Protein AF-0000000077139816 (afdb_homodimer)

Solvent-accessible surface area (backbone atoms only — not comparable to full-atom values): 16701 Å² total; per-residue (Å²): 133,76,73,71,68,66,82,35,65,64,53,58,53,51,52,44,50,49,53,50,49,51,52,44,40,49,49,27,58,75,66,58,33,84,56,53,41,75,55,50,63,68,44,44,63,39,75,74,36,74,50,40,28,67,66,56,48,17,62,74,66,71,45,55,65,69,60,44,51,53,51,50,53,51,34,38,73,74,45,28,33,44,79,38,77,37,87,87,39,85,84,43,45,16,32,39,68,31,74,62,22,45,54,39,52,56,53,41,48,63,56,51,52,54,46,46,50,43,47,40,64,73,49,52,75,65,52,50,52,49,48,53,52,51,50,48,38,30,46,52,36,47,53,60,49,45,68,71,68,57,79,130,135,75,72,74,64,66,85,36,64,64,53,60,53,50,53,42,51,50,53,50,49,51,52,45,40,50,50,26,58,76,65,60,32,83,54,54,42,76,55,51,63,68,45,45,61,39,74,76,35,75,51,41,28,67,68,55,48,19,62,74,65,72,45,54,67,68,59,45,49,53,53,51,51,52,34,38,74,72,46,28,33,45,78,39,77,36,88,86,40,84,84,42,45,16,31,39,69,32,74,62,22,44,55,40,52,56,53,41,48,60,57,50,54,53,46,45,50,44,46,40,64,72,49,50,74,65,52,52,52,50,49,53,51,51,50,48,37,30,47,52,35,47,54,61,50,45,67,71,67,57,80,129

Organism: Leptospira biflexa serovar Patoc (strain Patoc 1 / ATCC 23582 / Paris) (NCBI:txid456481)

Sequence (304 aa):
MMIETFSFLGIHLSDTLLQMRRYLSYEFELKKVGMKFEEWIQILPITKEEGLNQKQLSERLAKDKTTISRMVDGWVKKGWVKRIQTREDKRVFGLVLTGKGKLIWEKGLPVVRDADQIFKKNLSEENEKELYMILFKIQSSLQFSETKNVPYMMIETFSFLGIHLSDTLLQMRRYLSYEFELKKVGMKFEEWIQILPITKEEGLNQKQLSERLAKDKTTISRMVDGWVKKGWVKRIQTREDKRVFGLVLTGKGKLIWEKGLPVVRDADQIFKKNLSEENEKELYMILFKIQSSLQFSETKNVPY

Radius of gyration: 20.63 Å; Cα contacts (8 Å, |Δi|>4): 329; chains: 2; bounding box: 45×55×51 Å

pLDDT: mean 85.27, std 16.43, range [23.8, 98.12]

Structure (mmCIF, N/CA/C/O backbone):
data_AF-0000000077139816-model_v1
#
loop_
_entity.id
_entity.type
_entity.pdbx_description
1 polymer 'Putative transcriptional regulator, MarR family'
#
loop_
_atom_site.group_PDB
_atom_site.id
_atom_site.type_symbol
_atom_site.label_atom_id
_atom_site.label_alt_id
_atom_site.label_comp_id
_atom_site.label_asym_id
_atom_site.label_entity_id
_atom_site.label_seq_id
_atom_site.pdbx_PDB_ins_code
_atom_site.Cartn_x
_atom_site.Cartn_y
_atom_site.Cartn_z
_atom_site.occupancy
_atom_site.B_iso_or_equiv
_atom_site.auth_seq_id
_atom_site.auth_comp_id
_atom_site.auth_asym_id
_atom_site.auth_atom_id
_atom_site.pdbx_PDB_model_num
ATOM 1 N N . MET A 1 1 ? 5.457 27.016 -8.898 1 23.8 1 MET A N 1
ATOM 2 C CA . MET A 1 1 ? 5.719 26.75 -7.488 1 23.8 1 MET A CA 1
ATOM 3 C C . MET A 1 1 ? 5.793 25.25 -7.227 1 23.8 1 MET A C 1
ATOM 5 O O . MET A 1 1 ? 4.828 24.516 -7.457 1 23.8 1 MET A O 1
ATOM 9 N N . MET A 1 2 ? 6.84 24.625 -7.625 1 29.73 2 MET A N 1
ATOM 10 C CA . MET A 1 2 ? 7.469 23.312 -7.723 1 29.73 2 MET A CA 1
ATOM 11 C C . MET A 1 2 ? 7.078 22.422 -6.543 1 29.73 2 MET A C 1
ATOM 13 O O . MET A 1 2 ? 7.383 22.75 -5.395 1 29.73 2 MET A O 1
ATOM 17 N N . ILE A 1 3 ? 5.816 22.156 -6.348 1 35 3 ILE A N 1
ATOM 18 C CA . ILE A 1 3 ? 5.391 21.266 -5.27 1 35 3 ILE A CA 1
ATOM 19 C C . ILE A 1 3 ? 6.57 20.422 -4.793 1 35 3 ILE A C 1
ATOM 21 O O . ILE A 1 3 ? 7.25 19.781 -5.598 1 35 3 ILE A O 1
ATOM 25 N N . GLU A 1 4 ? 7.414 20.969 -3.844 1 38.5 4 GLU A N 1
ATOM 26 C CA . GLU A 1 4 ? 8.383 20.297 -2.982 1 38.5 4 GLU A CA 1
ATOM 27 C C . GLU A 1 4 ? 8.117 18.797 -2.9 1 38.5 4 GLU A C 1
ATOM 29 O O . GLU A 1 4 ? 7.176 18.375 -2.225 1 38.5 4 GLU A O 1
ATOM 34 N N . THR A 1 5 ? 7.809 18.141 -3.955 1 44.94 5 THR A N 1
ATOM 35 C CA . THR A 1 5 ? 7.816 16.688 -3.986 1 44.94 5 THR A CA 1
ATOM 36 C C . THR A 1 5 ? 8.414 16.125 -2.699 1 44.94 5 THR A C 1
ATOM 38 O O . THR A 1 5 ? 9.594 16.328 -2.414 1 44.94 5 THR A O 1
ATOM 41 N N . PHE A 1 6 ? 7.727 16.453 -1.658 1 47.78 6 PHE A N 1
ATOM 42 C CA . PHE A 1 6 ? 8.094 15.945 -0.34 1 47.78 6 PHE A CA 1
ATOM 43 C C . PHE A 1 6 ? 8.938 14.688 -0.457 1 47.78 6 PHE A C 1
ATOM 45 O O . PHE A 1 6 ? 8.633 13.797 -1.252 1 47.78 6 PHE A O 1
ATOM 52 N N . SER A 1 7 ? 10.266 14.93 -0.661 1 57.19 7 SER A N 1
ATOM 53 C CA . SER A 1 7 ? 11.398 14.062 -0.372 1 57.19 7 SER A CA 1
ATOM 54 C C . SER A 1 7 ? 11.031 12.984 0.639 1 57.19 7 SER A C 1
ATOM 56 O O . SER A 1 7 ? 11.898 12.445 1.324 1 57.19 7 SER A O 1
ATOM 58 N N . PHE A 1 8 ? 9.68 12.906 0.79 1 67.38 8 PHE A N 1
ATOM 59 C CA . PHE A 1 8 ? 9.344 11.906 1.792 1 67.38 8 PHE A CA 1
ATOM 60 C C . PHE A 1 8 ? 9.562 10.5 1.247 1 67.38 8 PHE A C 1
ATOM 62 O O . PHE A 1 8 ? 9.062 10.156 0.173 1 67.38 8 PHE A O 1
ATOM 69 N N . LEU A 1 9 ? 10.461 9.961 1.835 1 78.19 9 LEU A N 1
ATOM 70 C CA . LEU A 1 9 ? 10.797 8.578 1.5 1 78.19 9 LEU A CA 1
ATOM 71 C C . LEU A 1 9 ? 9.531 7.746 1.309 1 78.19 9 LEU A C 1
ATOM 73 O O . LEU A 1 9 ? 9.461 6.93 0.387 1 78.19 9 LEU A O 1
ATOM 77 N N . GLY A 1 10 ? 8.523 8.203 2.029 1 81.19 10 GLY A N 1
ATOM 78 C CA . GLY A 1 10 ? 7.277 7.449 1.998 1 81.19 10 GLY A CA 1
ATOM 79 C C . GLY A 1 10 ? 6.531 7.582 0.684 1 81.19 10 GLY A C 1
ATOM 80 O O . GLY A 1 10 ? 5.91 6.621 0.217 1 81.19 10 GLY A O 1
ATOM 81 N N . ILE A 1 11 ? 6.68 8.703 0.084 1 80.06 11 ILE A N 1
ATOM 82 C CA . ILE A 1 11 ? 5.957 8.953 -1.158 1 80.06 11 ILE A CA 1
ATOM 83 C C . ILE A 1 11 ? 6.594 8.164 -2.297 1 80.06 11 ILE A C 1
ATOM 85 O O . ILE A 1 11 ? 5.895 7.543 -3.1 1 80.06 11 ILE A O 1
ATOM 89 N N . HIS A 1 12 ? 7.887 8.133 -2.389 1 82 12 HIS A N 1
ATOM 90 C CA . HIS A 1 12 ? 8.57 7.398 -3.447 1 82 12 HIS A CA 1
ATOM 91 C C . HIS A 1 12 ? 8.367 5.895 -3.297 1 82 12 HIS A C 1
ATOM 93 O O . HIS A 1 12 ? 8.18 5.188 -4.289 1 82 12 HIS A O 1
ATOM 99 N N . LEU A 1 13 ? 8.406 5.395 -2.09 1 87.31 13 LEU A N 1
ATOM 100 C CA . LEU A 1 13 ? 8.117 3.99 -1.825 1 87.31 13 LEU A CA 1
ATOM 101 C C . LEU A 1 13 ? 6.699 3.635 -2.252 1 87.31 13 LEU A C 1
ATOM 103 O O . LEU A 1 13 ? 6.484 2.629 -2.932 1 87.31 13 LEU A O 1
ATOM 107 N N . SER A 1 14 ? 5.805 4.477 -1.897 1 85.62 14 SER A N 1
ATOM 108 C CA . SER A 1 14 ? 4.398 4.215 -2.193 1 85.62 14 SER A CA 1
ATOM 109 C C . SER A 1 14 ? 4.137 4.238 -3.695 1 85.62 14 SER A C 1
ATOM 111 O O . SER A 1 14 ? 3.379 3.416 -4.211 1 85.62 14 SER A O 1
ATOM 113 N N . ASP A 1 15 ? 4.754 5.199 -4.348 1 84.19 15 ASP A N 1
ATOM 114 C CA . ASP A 1 15 ? 4.586 5.297 -5.793 1 84.19 15 ASP A CA 1
ATOM 115 C C . ASP A 1 15 ? 5.141 4.059 -6.496 1 84.19 15 ASP A C 1
ATOM 117 O O . ASP A 1 15 ? 4.52 3.539 -7.426 1 84.19 15 ASP A O 1
ATOM 121 N N . THR A 1 16 ? 6.293 3.586 -6.09 1 89.25 16 THR A N 1
ATOM 122 C CA . THR A 1 16 ? 6.906 2.402 -6.68 1 89.25 16 THR A CA 1
ATOM 123 C C . THR A 1 16 ? 6.031 1.171 -6.453 1 89.25 16 THR A C 1
ATOM 125 O O . THR A 1 16 ? 5.762 0.416 -7.391 1 89.25 16 THR A O 1
ATOM 128 N N . LEU A 1 17 ? 5.59 1.049 -5.258 1 88.25 17 LEU A N 1
ATOM 129 C CA . LEU A 1 17 ? 4.742 -0.093 -4.926 1 88.25 17 LEU A CA 1
ATOM 130 C C . LEU A 1 17 ? 3.451 -0.066 -5.734 1 88.25 17 LEU A C 1
ATOM 132 O O . LEU A 1 17 ? 2.975 -1.11 -6.184 1 88.25 17 LEU A O 1
ATOM 136 N N . LEU A 1 18 ? 2.881 1.103 -5.898 1 84.12 18 LEU A N 1
ATOM 137 C CA . LEU A 1 18 ? 1.663 1.239 -6.691 1 84.12 18 LEU A CA 1
ATOM 138 C C . LEU A 1 18 ? 1.897 0.796 -8.133 1 84.12 18 LEU A C 1
ATOM 140 O O . LEU A 1 18 ? 1.073 0.083 -8.711 1 84.12 18 LEU A O 1
ATOM 144 N N . GLN A 1 19 ? 2.947 1.229 -8.672 1 87.25 19 GLN A N 1
ATOM 145 C CA . GLN A 1 19 ? 3.268 0.841 -10.039 1 87.25 19 GLN A CA 1
ATOM 146 C C . GLN A 1 19 ? 3.479 -0.666 -10.148 1 87.25 19 GLN A C 1
ATOM 148 O O . GLN A 1 19 ? 3.049 -1.289 -11.125 1 87.25 19 GLN A O 1
ATOM 153 N N . MET A 1 20 ? 4.113 -1.248 -9.188 1 89.75 20 MET A N 1
ATOM 154 C CA . MET A 1 20 ? 4.312 -2.693 -9.148 1 89.75 20 MET A CA 1
ATOM 155 C C . MET A 1 20 ? 2.979 -3.428 -9.078 1 89.75 20 MET A C 1
ATOM 157 O O . MET A 1 20 ? 2.768 -4.418 -9.781 1 89.75 20 MET A O 1
ATOM 161 N N . ARG A 1 21 ? 2.137 -2.918 -8.242 1 87.56 21 ARG A N 1
ATOM 162 C CA . ARG A 1 21 ? 0.827 -3.537 -8.078 1 87.56 21 ARG A CA 1
ATOM 163 C C . ARG A 1 21 ? 0.017 -3.467 -9.367 1 87.56 21 ARG A C 1
ATOM 165 O O . ARG A 1 21 ? -0.672 -4.422 -9.727 1 87.56 21 ARG A O 1
ATOM 172 N N . ARG A 1 22 ? 0.039 -2.326 -10.039 1 87.44 22 ARG A N 1
ATOM 173 C CA . ARG A 1 22 ? -0.655 -2.176 -11.312 1 87.44 22 ARG A CA 1
ATOM 174 C C . ARG A 1 22 ? -0.134 -3.174 -12.344 1 87.44 22 ARG A C 1
ATOM 176 O O . ARG A 1 22 ? -0.916 -3.791 -13.07 1 87.44 22 ARG A O 1
ATOM 183 N N . TYR A 1 23 ? 1.129 -3.293 -12.422 1 90.38 23 TYR A N 1
ATOM 184 C CA . TYR A 1 23 ? 1.751 -4.238 -13.344 1 90.38 23 TYR A CA 1
ATOM 185 C C . TYR A 1 23 ? 1.296 -5.664 -13.047 1 90.38 23 TYR A C 1
ATOM 187 O O . TYR A 1 23 ? 0.911 -6.398 -13.961 1 90.38 23 TYR A O 1
ATOM 195 N N . LEU A 1 24 ? 1.326 -6.008 -11.805 1 92.25 24 LEU A N 1
ATOM 196 C CA . LEU A 1 24 ? 0.955 -7.363 -11.414 1 92.25 24 LEU A CA 1
ATOM 197 C C . LEU A 1 24 ? -0.532 -7.609 -11.648 1 92.25 24 LEU A C 1
ATOM 199 O O . LEU A 1 24 ? -0.927 -8.695 -12.07 1 92.25 24 LEU A O 1
ATOM 203 N N . SER A 1 25 ? -1.354 -6.633 -11.305 1 91.56 25 SER A N 1
ATOM 204 C CA . SER A 1 25 ? -2.783 -6.758 -11.578 1 91.56 25 SER A CA 1
ATOM 205 C C . SER A 1 25 ? -3.039 -7.031 -13.055 1 91.56 25 SER A C 1
ATOM 207 O O . SER A 1 25 ? -3.832 -7.91 -13.398 1 91.56 25 SER A O 1
ATOM 209 N N . TYR A 1 26 ? -2.381 -6.262 -13.852 1 91.69 26 TYR A N 1
ATOM 210 C CA . TYR A 1 26 ? -2.502 -6.43 -15.297 1 91.69 26 TYR A CA 1
ATOM 211 C C . TYR A 1 26 ? -2.043 -7.82 -15.727 1 91.69 26 TYR A C 1
ATOM 213 O O . TYR A 1 26 ? -2.738 -8.508 -16.469 1 91.69 26 TYR A O 1
ATOM 221 N N . GLU A 1 27 ? -0.905 -8.266 -15.297 1 93.94 27 GLU A N 1
ATOM 222 C CA . GLU A 1 27 ? -0.345 -9.562 -15.68 1 93.94 27 GLU A CA 1
ATOM 223 C C . GLU A 1 27 ? -1.237 -10.703 -15.211 1 93.94 27 GLU A C 1
ATOM 225 O O . GLU A 1 27 ? -1.384 -11.711 -15.914 1 93.94 27 GLU A O 1
ATOM 230 N N . PHE A 1 28 ? -1.816 -10.547 -14.031 1 95.5 28 PHE A N 1
ATOM 231 C CA . PHE A 1 28 ? -2.709 -11.586 -13.523 1 95.5 28 PHE A CA 1
ATOM 232 C C . PHE A 1 28 ? -3.93 -11.734 -14.422 1 95.5 28 PHE A C 1
ATOM 234 O O . PHE A 1 28 ? -4.41 -12.852 -14.641 1 95.5 28 PHE A O 1
ATOM 241 N N . GLU A 1 29 ? -4.418 -10.641 -14.828 1 94.5 29 GLU A N 1
ATOM 242 C CA . GLU A 1 29 ? -5.555 -10.664 -15.75 1 94.5 29 GLU A CA 1
ATOM 243 C C . GLU A 1 29 ? -5.156 -11.258 -17.094 1 94.5 29 GLU A C 1
ATOM 245 O O . GLU A 1 29 ? -5.859 -12.117 -17.625 1 94.5 29 GLU A O 1
ATOM 250 N N . LEU A 1 30 ? -4.074 -10.781 -17.641 1 94.69 30 LEU A N 1
ATOM 251 C CA . LEU A 1 30 ? -3.59 -11.211 -18.938 1 94.69 30 LEU A CA 1
ATOM 252 C C . LEU A 1 30 ? -3.344 -12.719 -18.969 1 94.69 30 LEU A C 1
ATOM 254 O O . LEU A 1 30 ? -3.648 -13.383 -19.953 1 94.69 30 LEU A O 1
ATOM 258 N N . LYS A 1 31 ? -2.844 -13.258 -17.891 1 96.5 31 LYS A N 1
ATOM 259 C CA . LYS A 1 31 ? -2.471 -14.664 -17.828 1 96.5 31 LYS A CA 1
ATOM 260 C C . LYS A 1 31 ? -3.621 -15.516 -17.297 1 96.5 31 LYS A C 1
ATOM 262 O O . LYS A 1 31 ? -3.459 -16.719 -17.078 1 96.5 31 LYS A O 1
ATOM 267 N N . LYS A 1 32 ? -4.703 -14.875 -17.047 1 96.5 32 LYS A N 1
ATOM 268 C CA . LYS A 1 32 ? -5.922 -15.547 -16.609 1 96.5 32 LYS A CA 1
ATOM 269 C C . LYS A 1 32 ? -5.652 -16.438 -15.398 1 96.5 32 LYS A C 1
ATOM 271 O O . LYS A 1 32 ? -6.016 -17.625 -15.398 1 96.5 32 LYS A O 1
ATOM 276 N N . VAL A 1 33 ? -5.066 -16.016 -14.391 1 96.88 33 VAL A N 1
ATOM 277 C CA . VAL A 1 33 ? -4.668 -16.766 -13.203 1 96.88 33 VAL A CA 1
ATOM 278 C C . VAL A 1 33 ? -5.906 -17.312 -12.492 1 96.88 33 VAL A C 1
ATOM 280 O O . VAL A 1 33 ? -5.852 -18.375 -11.867 1 96.88 33 VAL A O 1
ATOM 283 N N . GLY A 1 34 ? -7.031 -16.578 -12.609 1 96.38 34 GLY A N 1
ATOM 284 C CA . GLY A 1 34 ? -8.266 -17 -11.977 1 96.38 34 GLY A CA 1
ATOM 285 C C . GLY A 1 34 ? -8.531 -16.312 -10.648 1 96.38 34 GLY A C 1
ATOM 286 O O . GLY A 1 34 ? -9.57 -16.547 -10.023 1 96.38 34 GLY A O 1
ATOM 287 N N . MET A 1 35 ? -7.645 -15.562 -10.219 1 95.81 35 MET A N 1
ATOM 288 C CA . MET A 1 35 ? -7.797 -14.688 -9.055 1 95.81 35 MET A CA 1
ATOM 289 C C . MET A 1 35 ? -7.047 -13.375 -9.258 1 95.81 35 MET A C 1
ATOM 291 O O . MET A 1 35 ? -6.004 -13.352 -9.914 1 95.81 35 MET A O 1
ATOM 295 N N . LYS A 1 36 ? -7.535 -12.312 -8.719 1 95.44 36 LYS A N 1
ATOM 296 C CA . LYS A 1 36 ? -6.859 -11.023 -8.82 1 95.44 36 LYS A CA 1
ATOM 297 C C . LYS A 1 36 ? -5.594 -11 -7.969 1 95.44 36 LYS A C 1
ATOM 299 O O . LYS A 1 36 ? -5.512 -11.68 -6.945 1 95.44 36 LYS A O 1
ATOM 304 N N . PHE A 1 37 ? -4.688 -10.195 -8.398 1 93.5 37 PHE A N 1
ATOM 305 C CA . PHE A 1 37 ? -3.459 -10.078 -7.621 1 93.5 37 PHE A CA 1
ATOM 306 C C . PHE A 1 37 ? -3.76 -9.625 -6.199 1 93.5 37 PHE A C 1
ATOM 308 O O . PHE A 1 37 ? -3.152 -10.117 -5.242 1 93.5 37 PHE A O 1
ATOM 315 N N . GLU A 1 38 ? -4.711 -8.727 -6.043 1 91.19 38 GLU A N 1
ATOM 316 C CA . GLU A 1 38 ? -5.078 -8.211 -4.727 1 91.19 38 GLU A CA 1
ATOM 317 C C . GLU A 1 38 ? -5.527 -9.328 -3.797 1 91.19 38 GLU A C 1
ATOM 319 O O . GLU A 1 38 ? -5.262 -9.297 -2.594 1 91.19 38 GLU A O 1
ATOM 324 N N . GLU A 1 39 ? -6.172 -10.242 -4.309 1 94.5 39 GLU A N 1
ATOM 325 C CA . GLU A 1 39 ? -6.59 -11.398 -3.523 1 94.5 39 GLU A CA 1
ATOM 326 C C . GLU A 1 39 ? -5.418 -12.344 -3.264 1 94.5 39 GLU A C 1
ATOM 328 O O . GLU A 1 39 ? -5.238 -12.828 -2.145 1 94.5 39 GLU A O 1
ATOM 333 N N . TRP A 1 40 ? -4.645 -12.555 -4.246 1 94.69 40 TRP A N 1
ATOM 334 C CA . TRP A 1 40 ? -3.496 -13.453 -4.188 1 94.69 40 TRP A CA 1
ATOM 335 C C . TRP A 1 40 ? -2.549 -13.047 -3.061 1 94.69 40 TRP A C 1
ATOM 337 O O . TRP A 1 40 ? -2.166 -13.883 -2.236 1 94.69 40 TRP A O 1
ATOM 347 N N . ILE A 1 41 ? -2.254 -11.789 -3.053 1 91.75 41 ILE A N 1
ATOM 348 C CA . ILE A 1 41 ? -1.272 -11.305 -2.09 1 91.75 41 ILE A CA 1
ATOM 349 C C . ILE A 1 41 ? -1.87 -11.336 -0.685 1 91.75 41 ILE A C 1
ATOM 351 O O . ILE A 1 41 ? -1.153 -11.547 0.297 1 91.75 41 ILE A O 1
ATOM 355 N N . GLN A 1 42 ? -3.098 -11.141 -0.528 1 92.69 42 GLN A N 1
ATOM 356 C CA . GLN A 1 42 ? -3.742 -11.164 0.78 1 92.69 42 GLN A CA 1
ATOM 357 C C . GLN A 1 42 ? -3.893 -12.594 1.295 1 92.69 42 GLN A C 1
ATOM 359 O O . GLN A 1 42 ? -4.059 -12.805 2.498 1 92.69 42 GLN A O 1
ATOM 364 N N . ILE A 1 43 ? -3.855 -13.539 0.459 1 94.62 43 ILE A N 1
ATOM 365 C CA . ILE A 1 43 ? -3.967 -14.945 0.821 1 94.62 43 ILE A CA 1
ATOM 366 C C . ILE A 1 43 ? -2.592 -15.492 1.198 1 94.62 43 ILE A C 1
ATOM 368 O O . ILE A 1 43 ? -2.486 -16.516 1.883 1 94.62 43 ILE A O 1
ATOM 372 N N . LEU A 1 44 ? -1.565 -14.852 0.821 1 91.06 44 LEU A N 1
ATOM 373 C CA . LEU A 1 44 ? -0.186 -15.281 1.014 1 91.06 44 LEU A CA 1
ATOM 374 C C . LEU A 1 44 ? 0.072 -15.641 2.473 1 91.06 44 LEU A C 1
ATOM 376 O O . LEU A 1 44 ? 0.643 -16.703 2.766 1 91.06 44 LEU A O 1
ATOM 380 N N . PRO A 1 45 ? -0.326 -14.836 3.436 1 90.06 45 PRO A N 1
ATOM 381 C CA . PRO A 1 45 ? -0.062 -15.203 4.828 1 90.06 45 PRO A CA 1
ATOM 382 C C . PRO A 1 45 ? -0.677 -16.547 5.215 1 90.06 45 PRO A C 1
ATOM 384 O O . PRO A 1 45 ? -0.124 -17.266 6.047 1 90.06 45 PRO A O 1
ATOM 387 N N . ILE A 1 46 ? -1.806 -16.875 4.633 1 92.81 46 ILE A N 1
ATOM 388 C CA . ILE A 1 46 ? -2.49 -18.125 4.926 1 92.81 46 ILE A CA 1
ATOM 389 C C . ILE A 1 46 ? -1.668 -19.297 4.395 1 92.81 46 ILE A C 1
ATOM 391 O O . ILE A 1 46 ? -1.644 -20.375 5 1 92.81 46 ILE A O 1
ATOM 395 N N . THR A 1 47 ? -1.046 -19.078 3.256 1 89.69 47 THR A N 1
ATOM 396 C CA . THR A 1 47 ? -0.215 -20.109 2.652 1 89.69 47 THR A CA 1
ATOM 397 C C . THR A 1 47 ? 1.051 -20.328 3.475 1 89.69 47 THR A C 1
ATOM 399 O O . THR A 1 47 ? 1.594 -21.438 3.498 1 89.69 47 THR A O 1
ATOM 402 N N . LYS A 1 48 ? 1.54 -19.312 4.129 1 85.44 48 LYS A N 1
ATOM 403 C CA . LYS A 1 48 ? 2.783 -19.375 4.895 1 85.44 48 LYS A CA 1
ATOM 404 C C . LYS A 1 48 ? 2.555 -19.984 6.273 1 85.44 48 LYS A C 1
ATOM 406 O O . LYS A 1 48 ? 3.457 -20.609 6.836 1 85.44 48 LYS A O 1
ATOM 411 N N . GLU A 1 49 ? 1.485 -19.703 6.816 1 84.5 49 GLU A N 1
ATOM 412 C CA . GLU A 1 49 ? 1.13 -20.203 8.141 1 84.5 49 GLU A CA 1
ATOM 413 C C . GLU A 1 49 ? -0.261 -20.828 8.133 1 84.5 49 GLU A C 1
ATOM 415 O O . GLU A 1 49 ? -1.264 -20.125 8.289 1 84.5 49 GLU A O 1
ATOM 420 N N . GLU A 1 50 ? -0.198 -22.125 8.031 1 80.88 50 GLU A N 1
ATOM 421 C CA . GLU A 1 50 ? -1.48 -22.828 8.039 1 80.88 50 GLU A CA 1
ATOM 422 C C . GLU A 1 50 ? -2.168 -22.688 9.398 1 80.88 50 GLU A C 1
ATOM 424 O O . GLU A 1 50 ? -1.521 -22.797 10.438 1 80.88 50 GLU A O 1
ATOM 429 N N . GLY A 1 51 ? -3.475 -22.453 9.336 1 84.19 51 GLY A N 1
ATOM 430 C CA . GLY A 1 51 ? -4.238 -22.359 10.57 1 84.19 51 GLY A CA 1
ATOM 431 C C . GLY A 1 51 ? -4.266 -20.953 11.148 1 84.19 51 GLY A C 1
ATOM 432 O O . GLY A 1 51 ? -4.777 -20.75 12.25 1 84.19 51 GLY A O 1
ATOM 433 N N . LEU A 1 52 ? -3.68 -20.062 10.422 1 90 52 LEU A N 1
ATOM 434 C CA . LEU A 1 52 ? -3.801 -18.656 10.773 1 90 52 LEU A CA 1
ATOM 435 C C . LEU A 1 52 ? -5.262 -18.281 10.984 1 90 52 LEU A C 1
ATOM 437 O O . LEU A 1 52 ? -6.121 -18.625 10.172 1 90 52 LEU A O 1
ATOM 441 N N . ASN A 1 53 ? -5.59 -17.641 12.094 1 92.56 53 ASN A N 1
ATOM 442 C CA . ASN A 1 53 ? -6.98 -17.25 12.289 1 92.56 53 ASN A CA 1
ATOM 443 C C . ASN A 1 53 ? -7.23 -15.828 11.773 1 92.56 53 ASN A C 1
ATOM 445 O O . ASN A 1 53 ? -6.301 -15.148 11.328 1 92.56 53 ASN A O 1
ATOM 449 N N . GLN A 1 54 ? -8.5 -15.469 11.789 1 93.88 54 GLN A N 1
ATOM 450 C CA . GLN A 1 54 ? -8.867 -14.18 11.203 1 93.88 54 GLN A CA 1
ATOM 451 C C . GLN A 1 54 ? -8.25 -13.023 11.977 1 93.88 54 GLN A C 1
ATOM 453 O O . GLN A 1 54 ? -7.875 -12.008 11.391 1 93.88 54 GLN A O 1
ATOM 458 N N . LYS A 1 55 ? -8.102 -13.18 13.242 1 92.5 55 LYS A N 1
ATOM 459 C CA . LYS A 1 55 ? -7.453 -12.148 14.055 1 92.5 55 LYS A CA 1
ATOM 460 C C . LYS A 1 55 ? -5.992 -11.977 13.656 1 92.5 55 LYS A C 1
ATOM 462 O O . LYS A 1 55 ? -5.52 -10.859 13.477 1 92.5 55 LYS A O 1
ATOM 467 N N . GLN A 1 56 ? -5.355 -13.055 13.555 1 91.56 56 GLN A N 1
ATOM 468 C CA . GLN A 1 56 ? -3.957 -13.047 13.148 1 91.56 56 GLN A CA 1
ATOM 469 C C . GLN A 1 56 ? -3.803 -12.477 11.734 1 91.56 56 GLN A C 1
ATOM 471 O O . GLN A 1 56 ? -2.855 -11.734 11.461 1 91.56 56 GLN A O 1
ATOM 476 N N . LEU A 1 57 ? -4.699 -12.828 10.891 1 93.06 57 LEU A N 1
ATOM 477 C CA . LEU A 1 57 ? -4.68 -12.281 9.531 1 93.06 57 LEU A CA 1
ATOM 478 C C . LEU A 1 57 ? -4.871 -10.773 9.555 1 93.06 57 LEU A C 1
ATOM 480 O O . LEU A 1 57 ? -4.199 -10.047 8.82 1 93.06 57 LEU A O 1
ATOM 484 N N . SER A 1 58 ? -5.789 -10.305 10.359 1 92.06 58 SER A N 1
ATOM 485 C CA . SER A 1 58 ? -6.023 -8.875 10.547 1 92.06 58 SER A CA 1
ATOM 486 C C . SER A 1 58 ? -4.746 -8.156 10.977 1 92.06 58 SER A C 1
ATOM 488 O O . SER A 1 58 ? -4.414 -7.102 10.43 1 92.06 58 SER A O 1
ATOM 490 N N . GLU A 1 59 ? -4.027 -8.742 11.844 1 84.94 59 GLU A N 1
ATOM 491 C CA . GLU A 1 59 ? -2.777 -8.18 12.344 1 84.94 59 GLU A CA 1
ATOM 492 C C . GLU A 1 59 ? -1.706 -8.164 11.258 1 84.94 59 GLU A C 1
ATOM 494 O O . GLU A 1 59 ? -0.995 -7.172 11.094 1 84.94 59 GLU A O 1
ATOM 499 N N . ARG A 1 60 ? -1.645 -9.211 10.547 1 84 60 ARG A N 1
ATOM 500 C CA . ARG A 1 60 ? -0.632 -9.344 9.5 1 84 60 ARG A CA 1
ATOM 501 C C . ARG A 1 60 ? -0.875 -8.344 8.375 1 84 60 ARG A C 1
ATOM 503 O O . ARG A 1 60 ? 0.074 -7.812 7.793 1 84 60 ARG A O 1
ATOM 510 N N . LEU A 1 61 ? -2.123 -8.07 8.078 1 85.38 61 LEU A N 1
ATOM 511 C CA . LEU A 1 61 ? -2.457 -7.219 6.945 1 85.38 61 LEU A CA 1
ATOM 512 C C . LEU A 1 61 ? -2.75 -5.793 7.398 1 85.38 61 LEU A C 1
ATOM 514 O O . LEU A 1 61 ? -3 -4.914 6.57 1 85.38 61 LEU A O 1
ATOM 518 N N . ALA A 1 62 ? -2.709 -5.59 8.688 1 79.06 62 ALA A N 1
ATOM 519 C CA . ALA A 1 62 ? -3.023 -4.285 9.266 1 79.06 62 ALA A CA 1
ATOM 520 C C . ALA A 1 62 ? -4.371 -3.773 8.766 1 79.06 62 ALA A C 1
ATOM 522 O O . ALA A 1 62 ? -4.48 -2.635 8.305 1 79.06 62 ALA A O 1
ATOM 523 N N . LYS A 1 63 ?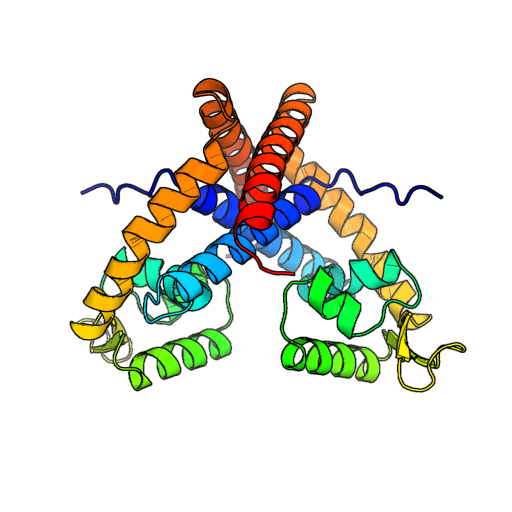 -5.363 -4.602 8.758 1 84.19 63 LYS A N 1
ATOM 524 C CA . LYS A 1 63 ? -6.734 -4.281 8.383 1 84.19 63 LYS A CA 1
ATOM 525 C C . LYS A 1 63 ? -7.703 -4.59 9.523 1 84.19 63 LYS A C 1
ATOM 527 O O . LYS A 1 63 ? -7.441 -5.469 10.344 1 84.19 63 LYS A O 1
ATOM 532 N N . ASP A 1 64 ? -8.75 -3.881 9.547 1 85.62 64 ASP A N 1
ATOM 533 C CA . ASP A 1 64 ? -9.703 -4.082 10.641 1 85.62 64 ASP A CA 1
ATOM 534 C C . ASP A 1 64 ? -10.484 -5.379 10.453 1 85.62 64 ASP A C 1
ATOM 536 O O . ASP A 1 64 ? -10.562 -5.91 9.344 1 85.62 64 ASP A O 1
ATOM 540 N N . LYS A 1 65 ? -11.062 -5.777 11.555 1 91.38 65 LYS A N 1
ATOM 541 C CA . LYS A 1 65 ? -11.727 -7.074 11.633 1 91.38 65 LYS A CA 1
ATOM 542 C C . LYS A 1 65 ? -12.875 -7.156 10.633 1 91.38 65 LYS A C 1
ATOM 544 O O . LYS A 1 65 ? -13.117 -8.211 10.039 1 91.38 65 LYS A O 1
ATOM 549 N N . THR A 1 66 ? -13.523 -6.09 10.492 1 92.12 66 THR A N 1
ATOM 550 C CA . THR A 1 66 ? -14.672 -6.078 9.594 1 92.12 66 THR A CA 1
ATOM 551 C C . THR A 1 66 ? -14.227 -6.316 8.148 1 92.12 66 THR A C 1
ATOM 553 O O . THR A 1 66 ? -14.828 -7.129 7.438 1 92.12 66 THR A O 1
ATOM 556 N N . THR A 1 67 ? -13.188 -5.684 7.719 1 89.81 67 THR A N 1
ATOM 557 C CA . THR A 1 67 ? -12.633 -5.836 6.383 1 89.81 67 THR A CA 1
ATOM 558 C C . THR A 1 67 ? -12.141 -7.262 6.156 1 89.81 67 THR A C 1
ATOM 560 O O . THR A 1 67 ? -12.422 -7.863 5.117 1 89.81 67 THR A O 1
ATOM 563 N N . ILE A 1 68 ? -11.508 -7.777 7.145 1 95.19 68 ILE A N 1
ATOM 564 C CA . ILE A 1 68 ? -10.953 -9.125 7.043 1 95.19 68 ILE A CA 1
ATOM 565 C C . ILE A 1 68 ? -12.086 -10.141 6.938 1 95.19 68 ILE A C 1
ATOM 567 O O . ILE A 1 68 ? -12.039 -11.055 6.109 1 95.19 68 ILE A O 1
ATOM 571 N N . SER A 1 69 ? -13.07 -9.938 7.762 1 95.94 69 SER A N 1
ATOM 572 C CA . SER A 1 69 ? -14.203 -10.867 7.734 1 95.94 69 SER A CA 1
ATOM 573 C C . SER A 1 69 ? -14.859 -10.891 6.359 1 95.94 69 SER A C 1
ATOM 575 O O . SER A 1 69 ? -15.133 -11.969 5.82 1 95.94 69 SER A O 1
ATOM 577 N N . ARG A 1 70 ? -15.031 -9.758 5.836 1 95.44 70 ARG A N 1
ATOM 578 C CA . ARG A 1 70 ? -15.633 -9.656 4.512 1 95.44 70 ARG A CA 1
ATOM 579 C C . ARG A 1 70 ? -14.758 -10.32 3.457 1 95.44 70 ARG A C 1
ATOM 581 O O . ARG A 1 70 ? -15.258 -11.023 2.576 1 95.44 70 ARG A O 1
ATOM 588 N N . MET A 1 71 ? -13.523 -10.102 3.506 1 96.19 71 MET A N 1
ATOM 589 C CA . MET A 1 71 ? -12.578 -10.688 2.561 1 96.19 71 MET A CA 1
ATOM 590 C C . MET A 1 71 ? -12.578 -12.211 2.652 1 96.19 71 MET A C 1
ATOM 592 O O . MET A 1 71 ? -12.695 -12.898 1.637 1 96.19 71 MET A O 1
ATOM 596 N N . VAL A 1 72 ? -12.516 -12.656 3.881 1 97.12 72 VAL A N 1
ATOM 597 C CA . VAL A 1 72 ? -12.461 -14.102 4.105 1 97.12 72 VAL A CA 1
ATOM 598 C C . VAL A 1 72 ? -13.781 -14.734 3.662 1 97.12 72 VAL A C 1
ATOM 600 O O . VAL A 1 72 ? -13.781 -15.781 3.004 1 97.12 72 VAL A O 1
ATOM 603 N N . ASP A 1 73 ? -14.891 -14.117 4.02 1 97.56 73 ASP A N 1
ATOM 604 C CA . ASP A 1 73 ? -16.188 -14.602 3.57 1 97.56 73 ASP A CA 1
ATOM 605 C C . ASP A 1 73 ? -16.234 -14.734 2.049 1 97.56 73 ASP A C 1
ATOM 607 O O . ASP A 1 73 ? -16.75 -15.719 1.517 1 97.56 73 ASP A O 1
ATOM 611 N N . GLY A 1 74 ? -15.695 -13.781 1.381 1 97.62 74 GLY A N 1
ATOM 612 C CA . GLY A 1 74 ? -15.625 -13.82 -0.071 1 97.62 74 GLY A CA 1
ATOM 613 C C . GLY A 1 74 ? -14.805 -14.977 -0.6 1 97.62 74 GLY A C 1
ATOM 614 O O . GLY A 1 74 ? -15.188 -15.633 -1.57 1 97.62 74 GLY A O 1
ATOM 615 N N . TRP A 1 75 ? -13.688 -15.258 0.043 1 98.06 75 TRP A N 1
ATOM 616 C CA . TRP A 1 75 ? -12.812 -16.344 -0.376 1 98.06 75 TRP A CA 1
ATOM 617 C C . TRP A 1 75 ? -13.453 -17.703 -0.115 1 98.06 75 TRP A C 1
ATOM 619 O O . TRP A 1 75 ? -13.273 -18.641 -0.896 1 98.06 75 TRP A O 1
ATOM 629 N N . VAL A 1 76 ? -14.164 -17.75 1.011 1 97.69 76 VAL A N 1
ATOM 630 C CA . VAL A 1 76 ? -14.875 -18.984 1.345 1 97.69 76 VAL A CA 1
ATOM 631 C C . VAL A 1 76 ? -15.984 -19.234 0.319 1 97.69 76 VAL A C 1
ATOM 633 O O . VAL A 1 76 ? -16.141 -20.359 -0.165 1 97.69 76 VAL A O 1
ATOM 636 N N . LYS A 1 77 ? -16.703 -18.219 -0.013 1 98.06 77 LYS A N 1
ATOM 637 C CA . LYS A 1 77 ? -17.781 -18.328 -1 1 98.06 77 LYS A CA 1
ATOM 638 C C . LYS A 1 77 ? -17.234 -18.766 -2.355 1 98.06 77 LYS A C 1
ATOM 640 O O . LYS A 1 77 ? -17.875 -19.547 -3.061 1 98.06 77 LYS A O 1
ATOM 645 N N . LYS A 1 78 ? -16.047 -18.312 -2.738 1 97.69 78 LYS A N 1
ATOM 646 C CA . LYS A 1 78 ? -15.414 -18.656 -4.008 1 97.69 78 LYS A CA 1
ATOM 647 C C . LYS A 1 78 ? -14.812 -20.062 -3.965 1 97.69 78 LYS A C 1
ATOM 649 O O . LYS A 1 78 ? -14.367 -20.578 -4.988 1 97.69 78 LYS A O 1
ATOM 654 N N . GLY A 1 79 ? -14.766 -20.625 -2.734 1 97.94 79 GLY A N 1
ATOM 655 C CA . GLY A 1 79 ? -14.227 -21.969 -2.562 1 97.94 79 GLY A CA 1
ATOM 656 C C . GLY A 1 79 ? -12.711 -21.984 -2.498 1 97.94 79 GLY A C 1
ATOM 657 O O . GLY A 1 79 ? -12.086 -23.016 -2.777 1 97.94 79 GLY A O 1
ATOM 658 N N . TRP A 1 80 ? -12.023 -20.875 -2.219 1 98.12 80 TRP A N 1
ATOM 659 C CA . TRP A 1 80 ? -10.57 -20.797 -2.176 1 98.12 80 TRP A CA 1
ATOM 660 C C . TRP A 1 80 ? -10.047 -21.109 -0.779 1 98.12 80 TRP A C 1
ATOM 662 O O . TRP A 1 80 ? -8.961 -21.672 -0.63 1 98.12 80 TRP A O 1
ATOM 672 N N . VAL A 1 81 ? -10.797 -20.719 0.236 1 97.62 81 VAL A N 1
ATOM 673 C CA . VAL A 1 81 ? -10.406 -20.859 1.636 1 97.62 81 VAL A CA 1
ATOM 674 C C . VAL A 1 81 ? -11.516 -21.547 2.42 1 97.62 81 VAL A C 1
ATOM 676 O O . VAL A 1 81 ? -12.695 -21.438 2.072 1 97.62 81 VAL A O 1
ATOM 679 N N . LYS A 1 82 ? -11.188 -22.281 3.365 1 96.69 82 LYS A N 1
ATOM 680 C CA . LYS A 1 82 ? -12.156 -22.844 4.297 1 96.69 82 LYS A CA 1
ATOM 681 C C . LYS A 1 82 ? -11.75 -22.578 5.746 1 96.69 82 LYS A C 1
ATOM 683 O O . LYS A 1 82 ? -10.57 -22.391 6.039 1 96.69 82 LYS A O 1
ATOM 688 N N . ARG A 1 83 ? -12.719 -22.516 6.586 1 94.62 83 ARG A N 1
ATOM 689 C CA . ARG A 1 83 ? -12.516 -22.375 8.023 1 94.62 83 ARG A CA 1
ATOM 690 C C . ARG A 1 83 ? -12.477 -23.734 8.703 1 94.62 83 ARG A C 1
ATOM 692 O O . ARG A 1 83 ? -13.297 -24.609 8.414 1 94.62 83 ARG A O 1
ATOM 699 N N . ILE A 1 84 ? -11.461 -23.828 9.516 1 91.44 84 ILE A N 1
ATOM 700 C CA . ILE A 1 84 ? -11.359 -25.094 10.227 1 91.44 84 ILE A CA 1
ATOM 701 C C . ILE A 1 84 ? -11.328 -24.844 11.734 1 91.44 84 ILE A C 1
ATOM 703 O O . ILE A 1 84 ? -10.758 -23.844 12.195 1 91.44 84 ILE A O 1
ATOM 707 N N . GLN A 1 85 ? -12.031 -25.625 12.508 1 84.19 85 GLN A N 1
ATOM 708 C CA . GLN A 1 85 ? -12.047 -25.5 13.961 1 84.19 85 GLN A CA 1
ATOM 709 C C . GLN A 1 85 ? -10.734 -26 14.562 1 84.19 85 GLN A C 1
ATOM 711 O O . GLN A 1 85 ? -10.188 -27.016 14.125 1 84.19 85 GLN A O 1
ATOM 716 N N . THR A 1 86 ? -10.094 -25.031 15.328 1 69 86 THR A N 1
ATOM 717 C CA . THR A 1 86 ? -8.883 -25.484 16.016 1 69 86 THR A CA 1
ATOM 718 C C . THR A 1 86 ? -9.227 -26.203 17.312 1 69 86 THR A C 1
ATOM 720 O O . THR A 1 86 ? -10.281 -25.953 17.906 1 69 86 THR A O 1
ATOM 723 N N . ARG A 1 87 ? -8.453 -27.219 17.484 1 62.25 87 ARG A N 1
ATOM 724 C CA . ARG A 1 87 ? -8.664 -28.078 18.656 1 62.25 87 ARG A CA 1
ATOM 725 C C . ARG A 1 87 ? -8.617 -27.266 19.938 1 62.25 87 ARG A C 1
ATOM 727 O O . ARG A 1 87 ? -9.289 -27.609 20.922 1 62.25 87 ARG A O 1
ATOM 734 N N . GLU A 1 88 ? -7.781 -26.344 19.969 1 61.41 88 GLU A N 1
ATOM 735 C CA . GLU A 1 88 ? -7.477 -25.703 21.25 1 61.41 88 GLU A CA 1
ATOM 736 C C . GLU A 1 88 ? -8.586 -24.734 21.656 1 61.41 88 GLU A C 1
ATOM 738 O O . GLU A 1 88 ? -8.93 -24.641 22.828 1 61.41 88 GLU A O 1
ATOM 743 N N . ASP A 1 89 ? -9.102 -23.984 20.812 1 61.81 89 ASP A N 1
ATOM 744 C CA . ASP A 1 89 ? -10.141 -22.984 21.094 1 61.81 89 ASP A CA 1
ATOM 745 C C . ASP A 1 89 ? -11.258 -23.062 20.047 1 61.81 89 ASP A C 1
ATOM 747 O O . ASP A 1 89 ? -11.062 -22.688 18.891 1 61.81 89 ASP A O 1
ATOM 751 N N . LYS A 1 90 ? -12.398 -23.688 20.547 1 65.88 90 LYS A N 1
ATOM 752 C CA . LYS A 1 90 ? -13.555 -23.891 19.672 1 65.88 90 LYS A CA 1
ATOM 753 C C . LYS A 1 90 ? -14.07 -22.578 19.109 1 65.88 90 LYS A C 1
ATOM 755 O O . LYS A 1 90 ? -14.883 -22.562 18.188 1 65.88 90 LYS A O 1
ATOM 760 N N . ARG A 1 91 ? -13.523 -21.516 19.625 1 66.12 91 ARG A N 1
ATOM 761 C CA . ARG A 1 91 ? -14.031 -20.203 19.203 1 66.12 91 ARG A CA 1
ATOM 762 C C . ARG A 1 91 ? -13.133 -19.594 18.141 1 66.12 91 ARG A C 1
ATOM 764 O O . ARG A 1 91 ? -13.508 -18.609 17.5 1 66.12 91 ARG A O 1
ATOM 771 N N . VAL A 1 92 ? -12.047 -20.312 18 1 77.56 92 VAL A N 1
ATOM 772 C CA . VAL A 1 92 ? -11.117 -19.734 17.031 1 77.56 92 VAL A CA 1
ATOM 773 C C . VAL A 1 92 ? -11.008 -20.641 15.805 1 77.56 92 VAL A C 1
ATOM 775 O O . VAL A 1 92 ? -10.781 -21.844 15.945 1 77.56 92 VAL A O 1
ATOM 778 N N . PHE A 1 93 ? -11.414 -20.094 14.703 1 87.62 93 PHE A N 1
ATOM 779 C CA . PHE A 1 93 ? -11.305 -20.859 13.469 1 87.62 93 PHE A CA 1
ATOM 780 C C . PHE A 1 93 ? -10.023 -20.5 12.727 1 87.62 93 PHE A C 1
ATOM 782 O O . PHE A 1 93 ? -9.648 -19.328 12.633 1 87.62 93 PHE A O 1
ATOM 789 N N . GLY A 1 94 ? -9.359 -21.594 12.32 1 93.31 94 GLY A N 1
ATOM 790 C CA . GLY A 1 94 ? -8.211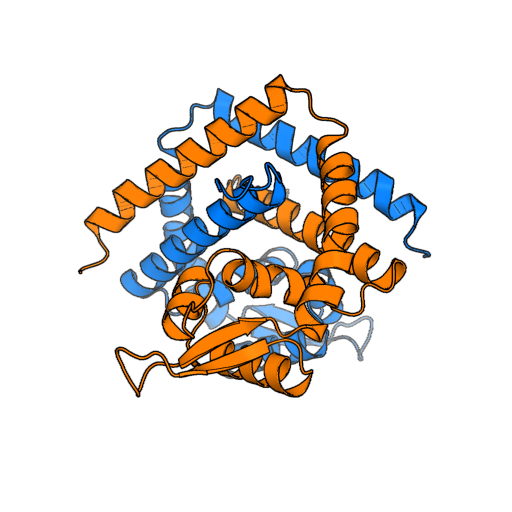 -21.406 11.438 1 93.31 94 GLY A CA 1
ATOM 791 C C . GLY A 1 94 ? -8.594 -21.344 9.977 1 93.31 94 GLY A C 1
ATOM 792 O O . GLY A 1 94 ? -9.656 -21.812 9.578 1 93.31 94 GLY A O 1
ATOM 793 N N . LEU A 1 95 ? -7.746 -20.688 9.211 1 96.19 95 LEU A N 1
ATOM 794 C CA . LEU A 1 95 ? -7.957 -20.562 7.77 1 96.19 95 LEU A CA 1
ATOM 795 C C . LEU A 1 95 ? -6.992 -21.469 7.008 1 96.19 95 LEU A C 1
ATOM 797 O O . LEU A 1 95 ? -5.797 -21.5 7.301 1 96.19 95 LEU A O 1
ATOM 801 N N . VAL A 1 96 ? -7.543 -22.219 6.074 1 95.44 96 VAL A N 1
ATOM 802 C CA . VAL A 1 96 ? -6.699 -23.062 5.227 1 95.44 96 VAL A CA 1
ATOM 803 C C . VAL A 1 96 ? -7.164 -22.953 3.773 1 95.44 96 VAL A C 1
ATOM 805 O O . VAL A 1 96 ? -8.352 -22.75 3.506 1 95.44 96 VAL A O 1
ATOM 808 N N . LEU A 1 97 ? -6.203 -23.094 2.848 1 96.31 97 LEU A N 1
ATOM 809 C CA . LEU A 1 97 ? -6.578 -23.141 1.44 1 96.31 97 LEU A CA 1
ATOM 810 C C . LEU A 1 97 ? -7.238 -24.469 1.101 1 96.31 97 LEU A C 1
ATOM 812 O O . LEU A 1 97 ? -6.801 -25.531 1.572 1 96.31 97 LEU A O 1
ATOM 816 N N . THR A 1 98 ? -8.32 -24.359 0.294 1 97.25 98 THR A N 1
ATOM 817 C CA . THR A 1 98 ? -8.859 -25.578 -0.302 1 97.25 98 THR A CA 1
ATOM 818 C C . THR A 1 98 ? -7.961 -26.062 -1.438 1 97.25 98 THR A C 1
ATOM 820 O O . THR A 1 98 ? -7.004 -25.391 -1.811 1 97.25 98 T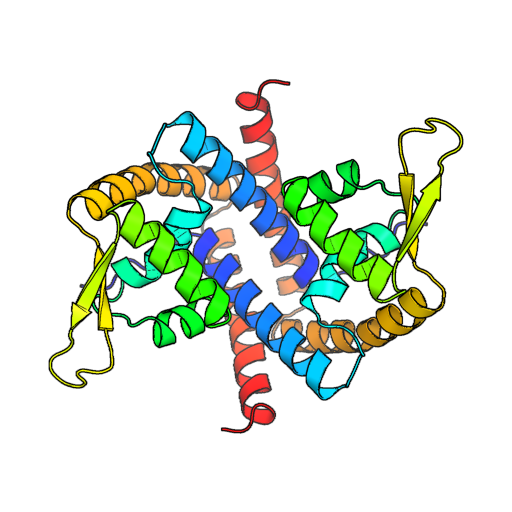HR A O 1
ATOM 823 N N . GLY A 1 99 ? -8.297 -27.297 -1.938 1 97.06 99 GLY A N 1
ATOM 824 C CA . GLY A 1 99 ? -7.598 -27.766 -3.129 1 97.06 99 GLY A CA 1
ATOM 825 C C . GLY A 1 99 ? -7.73 -26.812 -4.305 1 97.06 99 GLY A C 1
ATOM 826 O O . GLY A 1 99 ? -6.742 -26.516 -4.984 1 97.06 99 GLY A O 1
ATOM 827 N N . LYS A 1 100 ? -8.898 -26.344 -4.453 1 97.56 100 LYS A N 1
ATOM 828 C CA . LYS A 1 100 ? -9.172 -25.375 -5.516 1 97.56 100 LYS A CA 1
ATOM 829 C C . LYS A 1 100 ? -8.391 -24.094 -5.293 1 97.56 100 LYS A C 1
ATOM 831 O O . LYS A 1 100 ? -7.762 -23.578 -6.219 1 97.56 100 LYS A O 1
ATOM 836 N N . GLY A 1 101 ? -8.438 -23.609 -4.078 1 97.31 101 GLY A N 1
ATOM 837 C CA . GLY A 1 101 ? -7.727 -22.391 -3.73 1 97.31 101 GLY A CA 1
ATOM 838 C C . GLY A 1 101 ? -6.223 -22.5 -3.922 1 97.31 101 GLY A C 1
ATOM 839 O O . GLY A 1 101 ? -5.59 -21.562 -4.422 1 97.31 101 GLY A O 1
ATOM 840 N N . LYS A 1 102 ? -5.715 -23.609 -3.598 1 96.44 102 LYS A N 1
ATOM 841 C CA . LYS A 1 102 ? -4.281 -23.844 -3.734 1 96.44 102 LYS A CA 1
ATOM 842 C C . LYS A 1 102 ? -3.867 -23.875 -5.203 1 96.44 102 LYS A C 1
ATOM 844 O O . LYS A 1 102 ? -2.859 -23.281 -5.586 1 96.44 102 LYS A O 1
ATOM 849 N N . LEU A 1 103 ? -4.629 -24.531 -5.934 1 96.81 103 LEU A N 1
ATOM 850 C CA . LEU A 1 103 ? -4.336 -24.656 -7.359 1 96.81 103 LEU A CA 1
ATOM 851 C C . LEU A 1 103 ? -4.324 -23.281 -8.023 1 96.81 103 LEU A C 1
ATOM 853 O O . LEU A 1 103 ? -3.406 -22.953 -8.781 1 96.81 103 LEU A O 1
ATOM 857 N N . ILE A 1 104 ? -5.273 -22.516 -7.723 1 97.19 104 ILE A N 1
ATOM 858 C CA . ILE A 1 104 ? -5.391 -21.188 -8.328 1 97.19 104 ILE A CA 1
ATOM 859 C C . ILE A 1 104 ? -4.266 -20.281 -7.828 1 97.19 104 ILE A C 1
ATOM 861 O O . ILE A 1 104 ? -3.643 -19.562 -8.609 1 97.19 104 ILE A O 1
ATOM 865 N N . TRP A 1 105 ? -4.016 -20.328 -6.555 1 96.44 105 TRP A N 1
ATOM 866 C CA . TRP A 1 105 ? -2.969 -19.516 -5.965 1 96.44 105 TRP A CA 1
ATOM 867 C C . TRP A 1 105 ? -1.607 -19.844 -6.566 1 96.44 105 TRP A C 1
ATOM 869 O O . TRP A 1 105 ? -0.825 -18.938 -6.879 1 96.44 105 TRP A O 1
ATOM 879 N N . GLU A 1 106 ? -1.354 -21.047 -6.828 1 96.06 106 GLU A N 1
ATOM 880 C CA . GLU A 1 106 ? -0.065 -21.5 -7.352 1 96.06 106 GLU A CA 1
ATOM 881 C C . GLU A 1 106 ? 0.126 -21.047 -8.797 1 96.06 106 GLU A C 1
ATOM 883 O O . GLU A 1 106 ? 1.258 -20.875 -9.258 1 96.06 106 GLU A O 1
ATOM 888 N N . LYS A 1 107 ? -0.97 -20.844 -9.461 1 96.38 107 LYS A N 1
ATOM 889 C CA . LYS A 1 107 ? -0.886 -20.328 -10.82 1 96.38 107 LYS A CA 1
ATOM 890 C C . LYS A 1 107 ? -0.299 -18.922 -10.828 1 96.38 107 LYS A C 1
ATOM 892 O O . LYS A 1 107 ? 0.269 -18.484 -11.836 1 96.38 107 LYS A O 1
ATOM 897 N N . GLY A 1 108 ? -0.456 -18.234 -9.742 1 95.5 108 GLY A N 1
ATOM 898 C CA . GLY A 1 108 ? 0.046 -16.875 -9.648 1 95.5 108 GLY A CA 1
ATOM 899 C C . GLY A 1 108 ? 1.537 -16.797 -9.375 1 95.5 108 GLY A C 1
ATOM 900 O O . GLY A 1 108 ? 2.172 -15.773 -9.625 1 95.5 108 GLY A O 1
ATOM 901 N N . LEU A 1 109 ? 2.152 -17.875 -8.945 1 92.94 109 LEU A N 1
ATOM 902 C CA . LEU A 1 109 ? 3.543 -17.891 -8.508 1 92.94 109 LEU A CA 1
ATOM 903 C C . LEU A 1 109 ? 4.48 -17.562 -9.672 1 92.94 109 LEU A C 1
ATOM 905 O O . LEU A 1 109 ? 5.328 -16.672 -9.555 1 92.94 109 LEU A O 1
ATOM 909 N N . PRO A 1 110 ? 4.34 -18.203 -10.836 1 94.12 110 PRO A N 1
ATOM 910 C CA . PRO A 1 110 ? 5.223 -17.859 -11.953 1 94.12 110 PRO A CA 1
ATOM 911 C C . PRO A 1 110 ? 5.031 -16.422 -12.422 1 94.12 110 PRO A C 1
ATOM 913 O O . PRO A 1 110 ? 5.988 -15.781 -12.875 1 94.12 110 PRO A O 1
ATOM 916 N N . VAL A 1 111 ? 3.795 -15.922 -12.328 1 93.88 111 VAL A N 1
ATOM 917 C CA . VAL A 1 111 ? 3.52 -14.555 -12.742 1 93.88 111 VAL A CA 1
ATOM 918 C C . VAL A 1 111 ? 4.285 -13.578 -11.852 1 93.88 111 VAL A C 1
ATOM 920 O O . VAL A 1 111 ? 4.906 -12.633 -12.344 1 93.88 111 VAL A O 1
ATOM 923 N N . VAL A 1 112 ? 4.25 -13.859 -10.57 1 91.88 112 VAL A N 1
ATOM 924 C CA . VAL A 1 112 ? 4.93 -13 -9.609 1 91.88 112 VAL A CA 1
ATOM 925 C C . VAL A 1 112 ? 6.441 -13.133 -9.781 1 91.88 112 VAL A C 1
ATOM 927 O O . VAL A 1 112 ? 7.168 -12.133 -9.727 1 91.88 112 VAL A O 1
ATOM 930 N N . ARG A 1 113 ? 6.918 -14.273 -9.992 1 90.62 113 ARG A N 1
ATOM 931 C CA . ARG A 1 113 ? 8.344 -14.5 -10.211 1 90.62 113 ARG A CA 1
ATOM 932 C C . ARG A 1 113 ? 8.836 -13.75 -11.445 1 90.62 113 ARG A C 1
ATOM 934 O O . ARG A 1 113 ? 9.883 -13.102 -11.406 1 90.62 113 ARG A O 1
ATOM 941 N N . ASP A 1 114 ? 8.086 -13.867 -12.516 1 91.69 114 ASP A N 1
ATOM 942 C CA . ASP A 1 114 ? 8.445 -13.164 -13.742 1 91.69 114 ASP A CA 1
ATOM 943 C C . ASP A 1 114 ? 8.445 -11.656 -13.531 1 91.69 114 ASP A C 1
ATOM 945 O O . ASP A 1 114 ? 9.328 -10.953 -14.039 1 91.69 114 ASP A O 1
ATOM 949 N N . ALA A 1 115 ? 7.41 -11.195 -12.828 1 91 115 ALA A N 1
ATOM 950 C CA . ALA A 1 115 ? 7.34 -9.766 -12.523 1 91 115 ALA A CA 1
ATOM 951 C C . ALA A 1 115 ? 8.555 -9.32 -11.727 1 91 115 ALA A C 1
ATOM 953 O O . ALA A 1 115 ? 9.109 -8.242 -11.977 1 91 115 ALA A O 1
ATOM 954 N N . ASP A 1 116 ? 8.922 -10.094 -10.742 1 89.5 116 ASP A N 1
ATOM 955 C CA . ASP A 1 116 ? 10.086 -9.781 -9.914 1 89.5 116 ASP A CA 1
ATOM 956 C C . ASP A 1 116 ? 11.336 -9.617 -10.766 1 89.5 116 ASP A C 1
ATOM 958 O O . ASP A 1 116 ? 12.156 -8.734 -10.508 1 89.5 116 ASP A O 1
ATOM 962 N N . GLN A 1 117 ? 11.484 -10.398 -11.773 1 89.44 117 GLN A N 1
ATOM 963 C CA . GLN A 1 117 ? 12.609 -10.289 -12.695 1 89.44 117 GLN A CA 1
ATOM 964 C C . GLN A 1 117 ? 12.555 -8.977 -13.469 1 89.44 117 GLN A C 1
ATOM 966 O O . GLN A 1 117 ? 13.594 -8.344 -13.703 1 89.44 117 GLN A O 1
ATOM 971 N N . ILE A 1 118 ? 11.414 -8.602 -13.82 1 90.5 118 ILE A N 1
ATOM 972 C CA . ILE A 1 118 ? 11.234 -7.344 -14.531 1 90.5 118 ILE A CA 1
ATOM 973 C C . ILE A 1 118 ? 11.555 -6.176 -13.602 1 90.5 118 ILE A C 1
ATOM 975 O O . ILE A 1 118 ? 12.242 -5.23 -14 1 90.5 118 ILE A O 1
ATOM 979 N N . PHE A 1 119 ? 11.055 -6.242 -12.359 1 89.88 119 PHE A N 1
ATOM 980 C CA . PHE A 1 119 ? 11.297 -5.188 -11.383 1 89.88 119 PHE A CA 1
ATOM 981 C C . PHE A 1 119 ? 12.789 -4.984 -11.164 1 89.88 119 PHE A C 1
ATOM 983 O O . PHE A 1 119 ? 13.242 -3.859 -10.945 1 89.88 119 PHE A O 1
ATOM 990 N N . LYS A 1 120 ? 13.5 -6.059 -11.289 1 90.38 120 LYS A N 1
ATOM 991 C CA . LYS A 1 120 ? 14.914 -6.02 -10.914 1 90.38 120 LYS A CA 1
ATOM 992 C C . LYS A 1 120 ? 15.805 -5.891 -12.148 1 90.38 120 LYS A C 1
ATOM 994 O O . LYS A 1 120 ? 17.031 -5.926 -12.047 1 90.38 120 LYS A O 1
ATOM 999 N N . LYS A 1 121 ? 15.203 -5.828 -13.266 1 90.75 121 LYS A N 1
ATOM 1000 C CA . LYS A 1 121 ? 15.938 -5.945 -14.523 1 90.75 121 LYS A CA 1
ATOM 1001 C C . LYS A 1 121 ? 17.078 -4.941 -14.586 1 90.75 121 LYS A C 1
ATOM 1003 O O . LYS A 1 121 ? 18.141 -5.242 -15.133 1 90.75 121 LYS A O 1
ATOM 1008 N N . ASN A 1 122 ? 16.969 -3.73 -14 1 91.5 122 ASN A N 1
ATOM 1009 C CA . ASN A 1 122 ? 17.984 -2.686 -14.062 1 91.5 122 ASN A CA 1
ATOM 1010 C C . ASN A 1 122 ? 18.75 -2.57 -12.75 1 91.5 122 ASN A C 1
ATOM 1012 O O . ASN A 1 122 ? 19.422 -1.564 -12.5 1 91.5 122 ASN A O 1
ATOM 1016 N N . LEU A 1 123 ? 18.625 -3.592 -11.938 1 92.75 123 LEU A N 1
ATOM 1017 C CA . LEU A 1 123 ? 19.328 -3.592 -10.664 1 92.75 123 LEU A CA 1
ATOM 1018 C C . LEU A 1 123 ? 20.484 -4.582 -10.688 1 92.75 123 LEU A C 1
ATOM 1020 O O . LEU A 1 123 ? 20.344 -5.711 -11.164 1 92.75 123 LEU A O 1
ATOM 1024 N N . SER A 1 124 ? 21.641 -4.125 -10.242 1 93.12 124 SER A N 1
ATOM 1025 C CA . SER A 1 124 ? 22.734 -5.051 -9.984 1 93.12 124 SER A CA 1
ATOM 1026 C C . SER A 1 124 ? 22.516 -5.832 -8.688 1 93.12 124 SER A C 1
ATOM 1028 O O . SER A 1 124 ? 21.625 -5.484 -7.902 1 93.12 124 SER A O 1
ATOM 1030 N N . GLU A 1 125 ? 23.281 -6.848 -8.531 1 90.62 125 GLU A N 1
ATOM 1031 C CA . GLU A 1 125 ? 23.219 -7.586 -7.273 1 90.62 125 GLU A CA 1
ATOM 1032 C C . GLU A 1 125 ? 23.516 -6.676 -6.086 1 90.62 125 GLU A C 1
ATOM 1034 O O . GLU A 1 125 ? 22.922 -6.812 -5.02 1 90.62 125 GLU A O 1
ATOM 1039 N N . GLU A 1 126 ? 24.406 -5.785 -6.348 1 92.88 126 GLU A N 1
ATOM 1040 C CA . GLU A 1 126 ? 24.766 -4.832 -5.305 1 92.88 126 GLU A CA 1
ATOM 1041 C C . GLU A 1 126 ? 23.609 -3.885 -4.996 1 92.88 126 GLU A C 1
ATOM 1043 O O . GLU A 1 126 ? 23.344 -3.576 -3.834 1 92.88 126 GLU A O 1
ATOM 1048 N N . ASN A 1 127 ? 22.891 -3.432 -6.004 1 92.75 127 ASN A N 1
ATOM 1049 C CA . ASN A 1 127 ? 21.703 -2.594 -5.812 1 92.75 127 ASN A CA 1
ATOM 1050 C C . ASN A 1 127 ? 20.656 -3.297 -4.965 1 92.75 127 ASN A C 1
ATOM 1052 O O . ASN A 1 127 ? 20.062 -2.691 -4.066 1 92.75 127 ASN A O 1
ATOM 1056 N N . GLU A 1 128 ? 20.5 -4.516 -5.238 1 89.94 128 GLU A N 1
ATOM 1057 C CA . GLU A 1 128 ? 19.5 -5.289 -4.516 1 89.94 128 GLU A CA 1
ATOM 1058 C C . GLU A 1 128 ? 19.859 -5.426 -3.039 1 89.94 128 GLU A C 1
ATOM 1060 O O . GLU A 1 128 ? 19.016 -5.227 -2.164 1 89.94 128 GLU A O 1
ATOM 1065 N N . LYS A 1 129 ? 21.094 -5.742 -2.879 1 90.56 129 LYS A N 1
ATOM 1066 C CA . LYS A 1 129 ? 21.578 -5.871 -1.505 1 90.56 129 LYS A CA 1
ATOM 1067 C C . LYS A 1 129 ? 21.438 -4.555 -0.748 1 90.56 129 LYS A C 1
ATOM 1069 O O . LYS A 1 129 ? 21.016 -4.539 0.415 1 90.56 129 LYS A O 1
ATOM 1074 N N . GLU A 1 130 ? 21.766 -3.506 -1.378 1 92.56 130 GLU A N 1
ATOM 1075 C CA . GLU A 1 130 ? 21.656 -2.184 -0.768 1 92.56 130 GLU A CA 1
ATOM 1076 C C . GLU A 1 130 ? 20.203 -1.841 -0.448 1 92.56 130 GLU A C 1
ATOM 1078 O O . GLU A 1 130 ? 19.922 -1.267 0.604 1 92.56 130 GLU A O 1
ATOM 1083 N N . LEU A 1 131 ? 19.344 -2.139 -1.338 1 91.69 131 LEU A N 1
ATOM 1084 C CA . LEU A 1 131 ? 17.922 -1.896 -1.112 1 91.69 131 LEU A CA 1
ATOM 1085 C C . LEU A 1 131 ? 17.438 -2.617 0.14 1 91.69 131 LEU A C 1
ATOM 1087 O O . LEU A 1 131 ? 16.797 -2.012 1.005 1 91.69 131 LEU A O 1
ATOM 1091 N N . TYR A 1 132 ? 17.797 -3.848 0.229 1 89.88 132 TYR A N 1
ATOM 1092 C CA . TYR A 1 132 ? 17.375 -4.637 1.381 1 89.88 132 TYR A CA 1
ATOM 1093 C C . TYR A 1 132 ? 17.922 -4.059 2.674 1 89.88 132 TYR A C 1
ATOM 1095 O O . TYR A 1 132 ? 17.219 -3.969 3.68 1 89.88 132 TYR A O 1
ATOM 1103 N N . MET A 1 133 ? 19.141 -3.701 2.596 1 92.56 133 MET A N 1
ATOM 1104 C CA . MET A 1 133 ? 19.797 -3.123 3.771 1 92.56 133 MET A CA 1
ATOM 1105 C C . MET A 1 133 ? 19.094 -1.828 4.188 1 92.56 133 MET A C 1
ATOM 1107 O O . MET A 1 133 ? 18.859 -1.606 5.375 1 92.56 133 MET A O 1
ATOM 1111 N N . ILE A 1 134 ? 18.812 -1.011 3.264 1 93.31 134 ILE A N 1
ATOM 1112 C CA . ILE A 1 134 ? 18.188 0.278 3.535 1 93.31 134 ILE A CA 1
ATOM 1113 C C . ILE A 1 134 ? 16.797 0.062 4.109 1 93.31 134 ILE A C 1
ATOM 1115 O O . ILE A 1 134 ? 16.406 0.704 5.09 1 93.31 134 ILE A O 1
ATOM 1119 N N . LEU A 1 135 ? 16.016 -0.86 3.523 1 91.69 135 LEU A N 1
ATOM 1120 C CA . LEU A 1 135 ? 14.688 -1.164 4.023 1 91.69 135 LEU A CA 1
ATOM 1121 C C . LEU A 1 135 ? 14.75 -1.701 5.453 1 91.69 135 LEU A C 1
ATOM 1123 O O . LEU A 1 135 ? 13.914 -1.352 6.289 1 91.69 135 LEU A O 1
ATOM 1127 N N . PHE A 1 136 ? 15.758 -2.459 5.699 1 90.31 136 PHE A N 1
ATOM 1128 C CA . PHE A 1 136 ? 15.953 -2.982 7.043 1 90.31 136 PHE A CA 1
ATOM 1129 C C . PHE A 1 136 ? 16.234 -1.855 8.031 1 90.31 136 PHE A C 1
ATOM 1131 O O . PHE A 1 136 ? 15.727 -1.859 9.148 1 90.31 136 PHE A O 1
ATOM 1138 N N . LYS A 1 137 ? 17.031 -0.949 7.645 1 92.88 137 LYS A N 1
ATOM 1139 C CA . LYS A 1 137 ? 17.344 0.197 8.5 1 92.88 137 LYS A CA 1
ATOM 1140 C C . LYS A 1 137 ? 16.094 1.017 8.797 1 92.88 137 LYS A C 1
ATOM 1142 O O . LYS A 1 137 ? 15.898 1.477 9.922 1 92.88 137 LYS A O 1
ATOM 1147 N N . ILE A 1 138 ? 15.258 1.213 7.805 1 92.06 138 ILE A N 1
ATOM 1148 C CA . ILE A 1 138 ? 14.016 1.948 7.984 1 92.06 138 ILE A CA 1
ATOM 1149 C C . ILE A 1 138 ? 13.117 1.204 8.969 1 92.06 138 ILE A C 1
ATOM 1151 O O . ILE A 1 138 ? 12.578 1.803 9.906 1 92.06 138 ILE A O 1
ATOM 1155 N N . GLN A 1 139 ? 12.984 -0.101 8.812 1 89.31 139 GLN A N 1
ATOM 1156 C CA . GLN A 1 139 ? 12.156 -0.92 9.688 1 89.31 139 GLN A CA 1
ATOM 1157 C C . GLN A 1 139 ? 12.672 -0.877 11.125 1 89.31 139 GLN A C 1
ATOM 1159 O O . GLN A 1 139 ? 11.883 -0.799 12.07 1 89.31 139 GLN A O 1
ATOM 1164 N N . SER A 1 140 ? 13.953 -0.891 11.266 1 89.44 140 SER A N 1
ATOM 1165 C CA . SER A 1 140 ? 14.57 -0.852 12.586 1 89.44 140 SER A CA 1
ATOM 1166 C C . SER A 1 140 ? 14.289 0.475 13.289 1 89.44 140 SER A C 1
ATOM 1168 O O . SER A 1 140 ? 14.109 0.515 14.508 1 89.44 140 SER A O 1
ATOM 1170 N N . SER A 1 141 ? 14.281 1.528 12.508 1 89.38 141 SER A N 1
ATOM 1171 C CA . SER A 1 141 ? 13.984 2.84 13.078 1 89.38 141 SER A CA 1
ATOM 1172 C C . SER A 1 141 ? 12.555 2.908 13.594 1 89.38 141 SER A C 1
ATOM 1174 O O . SER A 1 141 ? 12.266 3.627 14.555 1 89.38 141 SER A O 1
ATOM 1176 N N . LEU A 1 142 ? 11.633 2.229 12.969 1 86.62 142 LEU A N 1
ATOM 1177 C CA . LEU A 1 142 ? 10.219 2.234 13.344 1 86.62 142 LEU A CA 1
ATOM 1178 C C . LEU A 1 142 ? 9.977 1.37 14.57 1 86.62 142 LEU A C 1
ATOM 1180 O O . LEU A 1 142 ? 9.102 1.673 15.391 1 86.62 142 LEU A O 1
ATOM 1184 N N . GLN A 1 143 ? 10.602 0.247 14.648 1 76.44 143 GLN A N 1
ATOM 1185 C CA . GLN A 1 143 ? 10.461 -0.638 15.797 1 76.44 143 GLN A CA 1
ATOM 1186 C C . GLN A 1 143 ? 10.938 0.041 17.078 1 76.44 143 GLN A C 1
ATOM 1188 O O . GLN A 1 143 ? 10.328 -0.125 18.141 1 7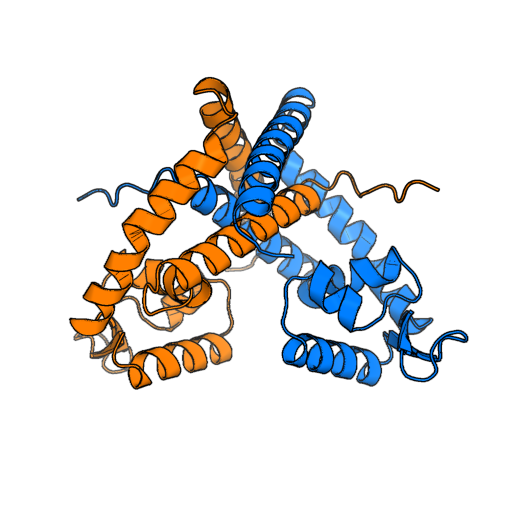6.44 143 GLN A O 1
ATOM 1193 N N . PHE A 1 144 ? 11.914 0.737 16.969 1 67.62 144 PHE A N 1
ATOM 1194 C CA . PHE A 1 144 ? 12.469 1.41 18.141 1 67.62 144 PHE A CA 1
ATOM 1195 C C . PHE A 1 144 ? 11.578 2.578 18.562 1 67.62 144 PHE A C 1
ATOM 1197 O O . PHE A 1 144 ? 11.445 2.865 19.75 1 67.62 144 PHE A O 1
ATOM 1204 N N . SER A 1 145 ? 10.961 3.123 17.578 1 62.16 145 SER A N 1
ATOM 1205 C CA . SER A 1 145 ? 10.07 4.23 17.906 1 62.16 145 SER A CA 1
ATOM 1206 C C . SER A 1 145 ? 8.742 3.727 18.469 1 62.16 145 SER A C 1
ATOM 1208 O O . SER A 1 145 ? 8.133 4.387 19.312 1 62.16 145 SER A O 1
ATOM 1210 N N . GLU A 1 146 ? 7.969 2.703 17.859 1 58 146 GLU A N 1
ATOM 1211 C CA . GLU A 1 146 ? 6.754 2.098 18.406 1 58 146 GLU A CA 1
ATOM 1212 C C . GLU A 1 146 ? 6.953 1.658 19.859 1 58 146 GLU A C 1
ATOM 1214 O O . GLU A 1 146 ? 6.012 1.688 20.656 1 58 146 GLU A O 1
ATOM 1219 N N . THR A 1 147 ? 7.996 0.918 20.125 1 47.91 147 THR A N 1
ATOM 1220 C CA . THR A 1 147 ? 8.227 0.53 21.516 1 47.91 147 THR A CA 1
ATOM 1221 C C . THR A 1 147 ? 8.164 1.744 22.438 1 47.91 147 THR A C 1
ATOM 1223 O O . THR A 1 147 ? 7.773 1.626 23.609 1 47.91 147 THR A O 1
ATOM 1226 N N . LYS A 1 148 ? 8.43 2.83 22.078 1 45.75 148 LYS A N 1
ATOM 1227 C CA . LYS A 1 148 ? 8.312 3.904 23.062 1 45.75 148 LYS A CA 1
ATOM 1228 C C . LYS A 1 148 ? 6.867 4.367 23.203 1 45.75 148 LYS A C 1
ATOM 1230 O O . LYS A 1 148 ? 6.445 4.773 24.297 1 45.75 148 LYS A O 1
ATOM 1235 N N . ASN A 1 149 ? 5.965 4.414 22.234 1 44.78 149 ASN A N 1
ATOM 1236 C CA . ASN A 1 149 ? 4.688 5.098 22.391 1 44.78 149 ASN A CA 1
ATOM 1237 C C . ASN A 1 149 ? 3.518 4.117 22.359 1 44.78 149 ASN A C 1
ATOM 1239 O O . ASN A 1 149 ? 2.355 4.527 22.391 1 44.78 149 ASN A O 1
ATOM 1243 N N . VAL A 1 150 ? 3.537 2.947 21.703 1 38.78 150 VAL A N 1
ATOM 1244 C CA . VAL A 1 150 ? 2.301 2.176 21.75 1 38.78 150 VAL A CA 1
ATOM 1245 C C . VAL A 1 150 ? 2.211 1.432 23.078 1 38.78 150 VAL A C 1
ATOM 1247 O O . VAL A 1 150 ? 3.066 0.6 23.391 1 38.78 150 VAL A O 1
ATOM 1250 N N . PRO A 1 151 ? 1.385 1.901 24.031 1 33.31 151 PRO A N 1
ATOM 1251 C CA . PRO A 1 151 ? 1.218 1.088 25.234 1 33.31 151 PRO A CA 1
ATOM 1252 C C . PRO A 1 151 ? 0.862 -0.364 24.922 1 33.31 151 PRO A C 1
ATOM 1254 O O . PRO A 1 151 ? 0.157 -0.634 23.953 1 33.31 151 PRO A O 1
ATOM 1257 N N . TYR A 1 152 ? 1.649 -1.374 25.312 1 24.97 152 TYR A N 1
ATOM 1258 C CA . TYR A 1 152 ? 1.043 -2.676 25.578 1 24.97 152 TYR A CA 1
ATOM 1259 C C . TYR A 1 152 ? -0.202 -2.535 26.438 1 24.97 152 TYR A C 1
ATOM 1261 O O . TYR A 1 152 ? -0.275 -1.647 27.297 1 24.97 152 TYR A O 1
ATOM 1269 N N . MET B 1 1 ? 11.883 -25.203 8.109 1 23.97 1 MET B N 1
ATOM 1270 C CA . MET B 1 1 ? 11.711 -25.031 6.672 1 23.97 1 MET B CA 1
ATOM 1271 C C . MET B 1 1 ? 11.336 -23.594 6.332 1 23.97 1 MET B C 1
ATOM 1273 O O . MET B 1 1 ? 10.273 -23.109 6.723 1 23.97 1 MET B O 1
ATOM 1277 N N . MET B 1 2 ? 12.219 -22.656 6.531 1 30.14 2 MET B N 1
ATOM 1278 C CA . MET B 1 2 ? 12.539 -21.234 6.457 1 30.14 2 MET B CA 1
ATOM 1279 C C . MET B 1 2 ? 11.812 -20.578 5.293 1 30.14 2 MET B C 1
ATOM 1281 O O . MET B 1 2 ? 12.008 -20.953 4.137 1 30.14 2 MET B O 1
ATOM 1285 N N . ILE B 1 3 ? 10.492 -20.547 5.285 1 35 3 ILE B N 1
ATOM 1286 C CA . ILE B 1 3 ? 9.672 -19.969 4.223 1 35 3 ILE B CA 1
ATOM 1287 C C . ILE B 1 3 ? 10.516 -19.016 3.383 1 35 3 ILE B C 1
ATOM 1289 O O . ILE B 1 3 ? 11.18 -18.125 3.922 1 35 3 ILE B O 1
ATOM 1293 N N . GLU B 1 4 ? 11.219 -19.531 2.271 1 39.12 4 GLU B N 1
ATOM 1294 C CA . GLU B 1 4 ? 11.789 -18.828 1.125 1 39.12 4 GLU B CA 1
ATOM 1295 C C . GLU B 1 4 ? 11.164 -17.453 0.964 1 39.12 4 GLU B C 1
ATOM 1297 O O . GLU B 1 4 ? 10.086 -17.312 0.377 1 39.12 4 GLU B O 1
ATOM 1302 N N . THR B 1 5 ? 10.875 -16.781 1.987 1 45.03 5 THR B N 1
ATOM 1303 C CA . THR B 1 5 ? 10.531 -15.367 1.905 1 45.03 5 THR B CA 1
ATOM 1304 C C . THR B 1 5 ? 10.891 -14.805 0.534 1 45.03 5 THR B C 1
ATOM 1306 O O . THR B 1 5 ? 12.062 -14.789 0.152 1 45.03 5 THR B O 1
ATOM 1309 N N . PHE B 1 6 ? 10.164 -15.312 -0.378 1 48.44 6 PHE B N 1
ATOM 1310 C CA . PHE B 1 6 ? 10.328 -14.82 -1.739 1 48.44 6 PHE B CA 1
ATOM 1311 C C . PHE B 1 6 ? 10.992 -13.445 -1.739 1 48.44 6 PHE B C 1
ATOM 1313 O O . PHE B 1 6 ? 10.641 -12.586 -0.927 1 48.44 6 PHE B O 1
ATOM 1320 N N . SER B 1 7 ? 12.375 -13.484 -1.702 1 57.06 7 SER B N 1
ATOM 1321 C CA . SER B 1 7 ? 13.305 -12.438 -2.117 1 57.06 7 SER B CA 1
ATOM 1322 C C . SER B 1 7 ? 12.625 -11.43 -3.035 1 57.06 7 SER B C 1
ATOM 1324 O O . SER B 1 7 ? 13.281 -10.789 -3.859 1 57.06 7 SER B O 1
ATOM 1326 N N . PHE B 1 8 ? 11.273 -11.539 -2.971 1 67.12 8 PHE B N 1
ATOM 1327 C CA . PHE B 1 8 ? 10.633 -10.594 -3.883 1 67.12 8 PHE B CA 1
ATOM 1328 C C . PHE B 1 8 ? 10.734 -9.172 -3.348 1 67.12 8 PHE B C 1
ATOM 1330 O O . PHE B 1 8 ? 10.383 -8.906 -2.197 1 67.12 8 PHE B O 1
ATOM 1337 N N . LEU B 1 9 ? 11.438 -8.492 -4.07 1 77.75 9 LEU B N 1
ATOM 1338 C CA . LEU B 1 9 ? 11.609 -7.074 -3.764 1 77.75 9 LEU B CA 1
ATOM 1339 C C . LEU B 1 9 ? 10.289 -6.449 -3.334 1 77.75 9 LEU B C 1
ATOM 1341 O O . LEU B 1 9 ? 10.25 -5.652 -2.396 1 77.75 9 LEU B O 1
ATOM 1345 N N . GLY B 1 10 ? 9.25 -7.059 -3.879 1 81 10 GLY B N 1
ATOM 1346 C CA . GLY B 1 10 ? 7.926 -6.508 -3.623 1 81 10 GLY B CA 1
ATOM 1347 C C . GLY B 1 10 ? 7.445 -6.742 -2.201 1 81 10 GLY B C 1
ATOM 1348 O O . GLY B 1 10 ? 6.766 -5.891 -1.624 1 81 10 GLY B O 1
ATOM 1349 N N . ILE B 1 11 ? 7.867 -7.812 -1.651 1 79.69 11 ILE B N 1
ATOM 1350 C CA . ILE B 1 11 ? 7.422 -8.164 -0.308 1 79.69 11 ILE B CA 1
ATOM 1351 C C . ILE B 1 11 ? 8.109 -7.266 0.716 1 79.69 11 ILE B C 1
ATOM 1353 O O . ILE B 1 11 ? 7.465 -6.754 1.635 1 79.69 11 ILE B O 1
ATOM 1357 N N . HIS B 1 12 ? 9.375 -7.031 0.596 1 81.75 12 HIS B N 1
ATOM 1358 C CA . HIS B 1 12 ? 10.102 -6.18 1.531 1 81.75 12 HIS B CA 1
ATOM 1359 C C . HIS B 1 12 ? 9.641 -4.73 1.438 1 81.75 12 HIS B C 1
ATOM 1361 O O . HIS B 1 12 ? 9.516 -4.047 2.457 1 81.75 12 HIS B O 1
ATOM 1367 N N . LEU B 1 13 ? 9.391 -4.246 0.241 1 87.19 13 LEU B N 1
ATOM 1368 C CA . LEU B 1 13 ? 8.852 -2.906 0.046 1 87.19 13 LEU B CA 1
ATOM 1369 C C . LEU B 1 13 ? 7.484 -2.77 0.713 1 87.19 13 LEU B C 1
ATOM 1371 O O . LEU B 1 13 ? 7.234 -1.803 1.436 1 87.19 13 LEU B O 1
ATOM 1375 N N . SER B 1 14 ? 6.68 -3.76 0.505 1 85.62 14 SER B N 1
ATOM 1376 C CA . SER B 1 14 ? 5.32 -3.717 1.035 1 85.62 14 SER B CA 1
ATOM 1377 C C . SER B 1 14 ? 5.32 -3.762 2.559 1 85.62 14 SER B C 1
ATOM 1379 O O . SER B 1 14 ? 4.531 -3.066 3.205 1 85.62 14 SER B O 1
ATOM 1381 N N . ASP B 1 15 ? 6.188 -4.598 3.088 1 84.19 15 ASP B N 1
ATOM 1382 C CA . ASP B 1 15 ? 6.285 -4.699 4.539 1 84.19 15 ASP B CA 1
ATOM 1383 C C . ASP B 1 15 ? 6.742 -3.377 5.152 1 84.19 15 ASP B C 1
ATOM 1385 O O . ASP B 1 15 ? 6.215 -2.947 6.18 1 84.19 15 ASP B O 1
ATOM 1389 N N . THR B 1 16 ? 7.723 -2.729 4.57 1 89.12 16 THR B N 1
ATOM 1390 C CA . THR B 1 16 ? 8.227 -1.452 5.059 1 89.12 16 THR B CA 1
ATOM 1391 C C . THR B 1 16 ? 7.145 -0.379 4.996 1 89.12 16 THR B C 1
ATOM 1393 O O . THR B 1 16 ? 6.918 0.341 5.973 1 89.12 16 THR B O 1
ATOM 1396 N N . LEU B 1 17 ? 6.496 -0.357 3.895 1 88.38 17 LEU B N 1
ATOM 1397 C CA . LEU B 1 17 ? 5.438 0.63 3.721 1 88.38 17 LEU B CA 1
ATOM 1398 C C . LEU B 1 17 ? 4.32 0.414 4.738 1 88.38 17 LEU B C 1
ATOM 1400 O O . LEU B 1 17 ? 3.766 1.377 5.27 1 88.38 17 LEU B O 1
ATOM 1404 N N . LEU B 1 18 ? 3.98 -0.828 4.98 1 84.25 18 LEU B N 1
ATOM 1405 C CA . LEU B 1 18 ? 2.949 -1.143 5.961 1 84.25 18 LEU B CA 1
ATOM 1406 C C . LEU B 1 18 ? 3.346 -0.64 7.348 1 84.25 18 LEU B C 1
ATOM 1408 O O . LEU B 1 18 ? 2.525 -0.057 8.062 1 84.25 18 LEU B O 1
ATOM 1412 N N . GLN B 1 19 ? 4.523 -0.888 7.699 1 87.19 19 GLN B N 1
ATOM 1413 C CA . GLN B 1 19 ? 5.004 -0.427 9 1 87.19 19 GLN B CA 1
ATOM 1414 C C . GLN B 1 19 ? 4.984 1.096 9.078 1 87.19 19 GLN B C 1
ATOM 1416 O O . GLN B 1 19 ? 4.629 1.661 10.117 1 87.19 19 GLN B O 1
ATOM 1421 N N . MET B 1 20 ? 5.352 1.748 8.023 1 89.75 20 MET B N 1
ATOM 1422 C CA . MET B 1 20 ? 5.309 3.207 7.969 1 89.75 20 MET B CA 1
ATOM 1423 C C . MET B 1 20 ? 3.877 3.715 8.125 1 89.75 20 MET B C 1
ATOM 1425 O O . MET B 1 20 ? 3.633 4.672 8.867 1 89.75 20 MET B O 1
ATOM 1429 N N . ARG B 1 21 ? 2.996 3.07 7.457 1 87.75 21 ARG B N 1
ATOM 1430 C CA . ARG B 1 21 ? 1.594 3.469 7.516 1 87.75 21 ARG B CA 1
ATOM 1431 C C . ARG B 1 21 ? 1.035 3.295 8.922 1 87.75 21 ARG B C 1
ATOM 1433 O O . ARG B 1 21 ? 0.272 4.137 9.406 1 87.75 21 ARG B O 1
ATOM 1440 N N . ARG B 1 22 ? 1.361 2.197 9.57 1 87.44 22 ARG B N 1
ATOM 1441 C CA . ARG B 1 22 ? 0.925 1.961 10.945 1 87.44 22 ARG B CA 1
ATOM 1442 C C . ARG B 1 22 ? 1.445 3.049 11.875 1 87.44 22 ARG B C 1
ATOM 1444 O O . ARG B 1 22 ? 0.708 3.549 12.727 1 87.44 22 ARG B O 1
ATOM 1451 N N . TYR B 1 23 ? 2.666 3.367 11.75 1 90.44 23 TYR B N 1
ATOM 1452 C CA . TYR B 1 23 ? 3.273 4.418 12.555 1 90.44 23 TYR B CA 1
ATOM 1453 C C . TYR B 1 23 ? 2.555 5.746 12.359 1 90.44 23 TYR B C 1
ATOM 1455 O O . TYR B 1 23 ? 2.217 6.426 13.328 1 90.44 23 TYR B O 1
ATOM 1463 N N . LEU B 1 24 ? 2.324 6.055 11.125 1 92.38 24 LEU B N 1
ATOM 1464 C CA . LEU B 1 24 ? 1.682 7.328 10.812 1 92.38 24 LEU B CA 1
ATOM 1465 C C . LEU B 1 24 ? 0.236 7.336 11.305 1 92.38 24 LEU B C 1
ATOM 1467 O O . LEU B 1 24 ? -0.252 8.359 11.789 1 92.38 24 LEU B O 1
ATOM 1471 N N . SER B 1 25 ? -0.474 6.238 11.094 1 91.69 25 SER B N 1
ATOM 1472 C CA . SER B 1 25 ? -1.835 6.137 11.609 1 91.69 25 SER B CA 1
ATOM 1473 C C . SER B 1 25 ? -1.879 6.398 13.109 1 91.69 25 SER B C 1
ATOM 1475 O O . SER B 1 25 ? -2.734 7.145 13.594 1 91.69 25 SER B O 1
ATOM 1477 N N . TYR B 1 26 ? -0.986 5.77 13.789 1 91.75 26 TYR B N 1
ATOM 1478 C CA . TYR B 1 26 ? -0.883 5.945 15.227 1 91.75 26 TYR B CA 1
ATOM 1479 C C . TYR B 1 26 ? -0.587 7.398 15.578 1 91.75 26 TYR B C 1
ATOM 1481 O O . TYR B 1 26 ? -1.246 7.98 16.453 1 91.75 26 TYR B O 1
ATOM 1489 N N . GLU B 1 27 ? 0.385 8 14.961 1 93.94 27 GLU B N 1
ATOM 1490 C CA . GLU B 1 27 ? 0.786 9.375 15.25 1 93.94 27 GLU B CA 1
ATOM 1491 C C . GLU B 1 27 ? -0.345 10.352 14.953 1 93.94 27 GLU B C 1
ATOM 1493 O O . GLU B 1 27 ? -0.532 11.336 15.68 1 93.94 27 GLU B O 1
ATOM 1498 N N . PHE B 1 28 ? -1.081 10.086 13.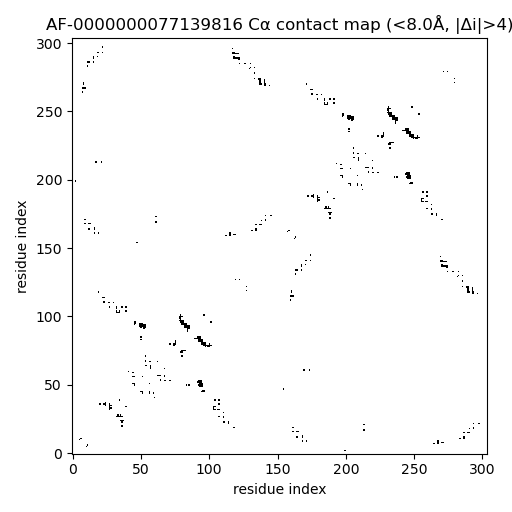891 1 95.56 28 PHE B N 1
ATOM 1499 C CA . PHE B 1 28 ? -2.203 10.953 13.547 1 95.56 28 PHE B CA 1
ATOM 1500 C C . PHE B 1 28 ? -3.262 10.922 14.641 1 95.56 28 PHE B C 1
ATOM 1502 O O . PHE B 1 28 ? -3.869 11.953 14.953 1 95.56 28 PHE B O 1
ATOM 1509 N N . GLU B 1 29 ? -3.482 9.789 15.117 1 94.69 29 GLU B N 1
ATOM 1510 C CA . GLU B 1 29 ? -4.434 9.648 16.219 1 94.69 29 GLU B CA 1
ATOM 1511 C C . GLU B 1 29 ? -3.914 10.32 17.484 1 94.69 29 GLU B C 1
ATOM 1513 O O . GLU B 1 29 ? -4.641 11.07 18.141 1 94.69 29 GLU B O 1
ATOM 1518 N N . LEU B 1 30 ? -2.701 10.039 17.828 1 94.81 30 LEU B N 1
ATOM 1519 C CA . LEU B 1 30 ? -2.076 10.562 19.031 1 94.81 30 LEU B CA 1
ATOM 1520 C C . LEU B 1 30 ? -2.074 12.086 19.016 1 94.81 30 LEU B C 1
ATOM 1522 O O . LEU B 1 30 ? -2.309 12.719 20.062 1 94.81 30 LEU B O 1
ATOM 1526 N N . LYS B 1 31 ? -1.845 12.672 17.891 1 96.5 31 LYS B N 1
ATOM 1527 C CA . LYS B 1 31 ? -1.719 14.117 17.781 1 96.5 31 LYS B CA 1
ATOM 1528 C C . LYS B 1 31 ? -3.064 14.766 17.453 1 96.5 31 LYS B C 1
ATOM 1530 O O . LYS B 1 31 ? -3.139 15.969 17.219 1 96.5 31 LYS B O 1
ATOM 1535 N N . LYS B 1 32 ? -4.066 13.969 17.391 1 96.56 32 LYS B N 1
ATOM 1536 C CA . LYS B 1 32 ? -5.434 14.43 17.172 1 96.56 32 LYS B CA 1
ATOM 1537 C C . LYS B 1 32 ? -5.52 15.328 15.938 1 96.56 32 LYS B C 1
ATOM 1539 O O . LYS B 1 32 ? -6.066 16.438 16.016 1 96.56 32 LYS B O 1
ATOM 1544 N N . VAL B 1 33 ? -5.059 14.969 14.844 1 96.94 33 VAL B N 1
ATOM 1545 C CA . VAL B 1 33 ? -4.996 15.75 13.609 1 96.94 33 VAL B CA 1
ATOM 1546 C C . VAL B 1 33 ? -6.406 16.078 13.125 1 96.94 33 VAL B C 1
ATOM 1548 O O . VAL B 1 33 ? -6.633 17.125 12.508 1 96.94 33 VAL B O 1
ATOM 1551 N N . GLY B 1 34 ? -7.363 15.172 13.43 1 96.38 34 GLY B N 1
ATOM 1552 C CA . GLY B 1 34 ? -8.742 15.391 13.023 1 96.38 34 GLY B CA 1
ATOM 1553 C C . GLY B 1 34 ? -9.117 14.641 11.758 1 96.38 34 GLY B C 1
ATOM 1554 O O . GLY B 1 34 ? -10.266 14.688 11.32 1 96.38 34 GLY B O 1
ATOM 1555 N N . MET B 1 35 ? -8.195 14.023 11.172 1 95.94 35 MET B N 1
ATOM 1556 C CA . MET B 1 35 ? -8.398 13.109 10.047 1 95.94 35 MET B CA 1
ATOM 1557 C C . MET B 1 35 ? -7.426 11.938 10.109 1 95.94 35 MET B C 1
ATOM 1559 O O . MET B 1 35 ? -6.293 12.094 10.57 1 95.94 35 MET B O 1
ATOM 1563 N N . LYS B 1 36 ? -7.836 10.82 9.648 1 95.56 36 LYS B N 1
ATOM 1564 C CA . LYS B 1 36 ? -6.953 9.656 9.625 1 95.56 36 LYS B CA 1
ATOM 1565 C C . LYS B 1 36 ? -5.867 9.805 8.562 1 95.56 36 LYS B C 1
ATOM 1567 O O . LYS B 1 36 ? -6.074 10.477 7.551 1 95.56 36 LYS B O 1
ATOM 1572 N N . PHE B 1 37 ? -4.785 9.164 8.82 1 93.69 37 PHE B N 1
ATOM 1573 C CA . PHE B 1 37 ? -3.701 9.219 7.848 1 93.69 37 PHE B CA 1
ATOM 1574 C C . PHE B 1 37 ? -4.16 8.688 6.496 1 93.69 37 PHE B C 1
ATOM 1576 O O . PHE B 1 37 ? -3.805 9.242 5.453 1 93.69 37 PHE B O 1
ATOM 1583 N N . GLU B 1 38 ? -4.977 7.648 6.496 1 91.44 38 GLU B N 1
ATOM 1584 C CA . GLU B 1 38 ? -5.473 7.051 5.262 1 91.44 38 GLU B CA 1
ATOM 1585 C C . GLU B 1 38 ? -6.246 8.062 4.426 1 91.44 38 GLU B C 1
ATOM 1587 O O . GLU B 1 38 ? -6.18 8.047 3.195 1 91.44 38 GLU B O 1
ATOM 1592 N N . GLU B 1 39 ? -6.926 8.883 5.051 1 94.56 39 GLU B N 1
ATOM 1593 C CA . GLU B 1 39 ? -7.648 9.945 4.355 1 94.56 39 GLU B CA 1
ATOM 1594 C C . GLU B 1 39 ? -6.699 11.047 3.904 1 94.56 39 GLU B C 1
ATOM 1596 O O . GLU B 1 39 ? -6.793 11.531 2.773 1 94.56 39 GLU B O 1
ATOM 1601 N N . TRP B 1 40 ? -5.824 11.398 4.738 1 94.75 40 TRP B N 1
ATOM 1602 C CA . TRP B 1 40 ? -4.859 12.469 4.496 1 94.75 40 TRP B CA 1
ATOM 1603 C C . TRP B 1 40 ? -4.062 12.203 3.221 1 94.75 40 TRP B C 1
ATOM 1605 O O . TRP B 1 40 ? -3.967 13.07 2.35 1 94.75 40 TRP B O 1
ATOM 1615 N N . ILE B 1 41 ? -3.576 11 3.15 1 91.81 41 ILE B N 1
ATOM 1616 C CA . ILE B 1 41 ? -2.707 10.664 2.029 1 91.81 41 ILE B CA 1
ATOM 1617 C C . ILE B 1 41 ? -3.531 10.57 0.748 1 91.81 41 ILE B C 1
ATOM 1619 O O . ILE B 1 41 ? -3.035 10.875 -0.34 1 91.81 41 ILE B O 1
ATOM 1623 N N . GLN B 1 42 ? -4.719 10.172 0.802 1 92.75 42 GLN B N 1
ATOM 1624 C CA . GLN B 1 42 ? -5.574 10.062 -0.376 1 92.75 42 GLN B CA 1
ATOM 1625 C C . GLN B 1 42 ? -6.035 11.438 -0.848 1 92.75 42 GLN B C 1
ATOM 1627 O O . GLN B 1 42 ? -6.43 11.602 -2.004 1 92.75 42 GLN B O 1
ATOM 1632 N N . ILE B 1 43 ? -6.012 12.406 -0.019 1 94.62 43 ILE B N 1
ATOM 1633 C CA . ILE B 1 43 ? -6.402 13.773 -0.347 1 94.62 43 ILE B CA 1
ATOM 1634 C C . ILE B 1 43 ? -5.219 14.516 -0.952 1 94.62 43 ILE B C 1
ATOM 1636 O O . ILE B 1 43 ? -5.395 15.531 -1.636 1 94.62 43 ILE B O 1
ATOM 1640 N N . LEU B 1 44 ? -4.051 14.047 -0.77 1 91.12 44 LEU B N 1
ATOM 1641 C CA . LEU B 1 44 ? -2.809 14.688 -1.192 1 91.12 44 LEU B CA 1
ATOM 1642 C C . LEU B 1 44 ? -2.863 15.062 -2.672 1 91.12 44 LEU B C 1
ATOM 1644 O O . LEU B 1 44 ? -2.523 16.188 -3.049 1 91.12 44 LEU B O 1
ATOM 1648 N N . PRO B 1 45 ? -3.295 14.195 -3.553 1 90.12 45 PRO B N 1
ATOM 1649 C CA . PRO B 1 45 ? -3.334 14.57 -4.969 1 90.12 45 PRO B CA 1
ATOM 1650 C C . PRO B 1 45 ? -4.211 15.789 -5.23 1 90.12 45 PRO B C 1
ATOM 1652 O O . PRO B 1 45 ? -3.928 16.578 -6.141 1 90.12 45 PRO B O 1
ATOM 1655 N N . ILE B 1 46 ? -5.258 15.945 -4.457 1 92.88 46 ILE B N 1
ATOM 1656 C CA . ILE B 1 46 ? -6.172 17.078 -4.617 1 92.88 46 ILE B CA 1
ATOM 1657 C C . ILE B 1 46 ? -5.469 18.375 -4.223 1 92.88 46 ILE B C 1
ATOM 1659 O O . ILE B 1 46 ? -5.715 19.422 -4.816 1 92.88 46 ILE B O 1
ATOM 1663 N N . THR B 1 47 ? -4.641 18.266 -3.221 1 89.69 47 THR B N 1
ATOM 1664 C CA . THR B 1 47 ? -3.893 19.422 -2.758 1 89.69 47 THR B CA 1
ATOM 1665 C C . THR B 1 47 ? -2.84 19.828 -3.783 1 89.69 47 THR B C 1
ATOM 1667 O O . THR B 1 47 ? -2.496 21.016 -3.891 1 89.69 47 THR B O 1
ATOM 1670 N N . LYS B 1 48 ? -2.316 18.906 -4.516 1 85.44 48 LYS B N 1
ATOM 1671 C CA . LYS B 1 48 ? -1.248 19.141 -5.48 1 85.44 48 LYS B CA 1
ATOM 1672 C C . LYS B 1 48 ? -1.805 19.688 -6.793 1 85.44 48 LYS B C 1
ATOM 1674 O O . LYS B 1 48 ? -1.123 20.438 -7.5 1 85.44 48 LYS B O 1
ATOM 1679 N N . GLU B 1 49 ? -2.902 19.219 -7.148 1 84.44 49 GLU B N 1
ATOM 1680 C CA . GLU B 1 49 ? -3.549 19.625 -8.391 1 84.44 49 GLU B CA 1
ATOM 1681 C C . GLU B 1 49 ? -5.004 20.031 -8.141 1 84.44 49 GLU B C 1
ATOM 1683 O O . GLU B 1 49 ? -5.891 19.172 -8.125 1 84.44 49 GLU B O 1
ATOM 1688 N N . GLU B 1 50 ? -5.125 21.328 -8.039 1 80.5 50 GLU B N 1
ATOM 1689 C CA . GLU B 1 50 ? -6.484 21.812 -7.824 1 80.5 50 GLU B CA 1
ATOM 1690 C C . GLU B 1 50 ? -7.363 21.531 -9.039 1 80.5 50 GLU B C 1
ATOM 1692 O O . GLU B 1 50 ? -6.93 21.703 -10.18 1 80.5 50 GLU B O 1
ATOM 1697 N N . GLY B 1 51 ? -8.586 21.094 -8.766 1 83.88 51 GLY B N 1
ATOM 1698 C CA . GLY B 1 51 ? -9.523 20.844 -9.852 1 83.88 51 GLY B CA 1
ATOM 1699 C C . GLY B 1 51 ? -9.422 19.453 -10.422 1 83.88 51 GLY B C 1
ATOM 1700 O O . GLY B 1 51 ? -10.07 19.125 -11.422 1 83.88 51 GLY B O 1
ATOM 1701 N N . LEU B 1 52 ? -8.594 18.672 -9.812 1 89.94 52 LEU B N 1
ATOM 1702 C CA . LEU B 1 52 ? -8.547 17.266 -10.148 1 89.94 52 LEU B CA 1
ATOM 1703 C C . LEU B 1 52 ? -9.945 16.641 -10.102 1 89.94 52 LEU B C 1
ATOM 1705 O O . LEU B 1 52 ? -10.695 16.875 -9.156 1 89.94 52 LEU B O 1
ATOM 1709 N N . ASN B 1 53 ? -10.344 15.945 -11.156 1 92.56 53 ASN B N 1
ATOM 1710 C CA . ASN B 1 53 ? -11.664 15.328 -11.109 1 92.56 53 ASN B CA 1
ATOM 1711 C C . ASN B 1 53 ? -11.594 13.898 -10.562 1 92.56 53 ASN B C 1
ATOM 1713 O O . ASN B 1 53 ? -10.508 13.391 -10.297 1 92.56 53 ASN B O 1
ATOM 1717 N N . GLN B 1 54 ? -12.773 13.344 -10.367 1 93.88 54 GLN B N 1
ATOM 1718 C CA . GLN B 1 54 ? -12.828 12.031 -9.734 1 93.88 54 GLN B CA 1
ATOM 1719 C C . GLN B 1 54 ? -12.172 10.969 -10.617 1 93.88 54 GLN B C 1
ATOM 1721 O O . GLN B 1 54 ? -11.547 10.031 -10.109 1 93.88 54 GLN B O 1
ATOM 1726 N N . LYS B 1 55 ? -12.273 11.125 -11.891 1 92.56 55 LYS B N 1
ATOM 1727 C CA . LYS B 1 55 ? -11.617 10.195 -12.805 1 92.56 55 LYS B CA 1
ATOM 1728 C C . LYS B 1 55 ? -10.102 10.273 -12.672 1 92.56 55 LYS B C 1
ATOM 1730 O O . LYS B 1 55 ? -9.43 9.242 -12.57 1 92.56 55 LYS B O 1
ATOM 1735 N N . GLN B 1 56 ? -9.641 11.438 -12.664 1 91.69 56 GLN B N 1
ATOM 1736 C CA . GLN B 1 56 ? -8.211 11.656 -12.5 1 91.69 56 GLN B CA 1
ATOM 1737 C C . GLN B 1 56 ? -7.727 11.141 -11.141 1 91.69 56 GLN B C 1
ATOM 1739 O O . GLN B 1 56 ? -6.645 10.562 -11.039 1 91.69 56 GLN B O 1
ATOM 1744 N N . LEU B 1 57 ? -8.508 11.367 -10.148 1 93.19 57 LEU B N 1
ATOM 1745 C CA . LEU B 1 57 ? -8.172 10.859 -8.82 1 93.19 57 LEU B CA 1
ATOM 1746 C C . LEU B 1 57 ? -8.117 9.336 -8.82 1 93.19 57 LEU B C 1
ATOM 1748 O O . LEU B 1 57 ? -7.223 8.742 -8.219 1 93.19 57 LEU B O 1
ATOM 1752 N N . SER B 1 58 ? -9.07 8.719 -9.453 1 92.06 58 SER B N 1
ATOM 1753 C CA . SER B 1 58 ? -9.094 7.27 -9.602 1 92.06 58 SER B CA 1
ATOM 1754 C C . SER B 1 58 ? -7.812 6.754 -10.25 1 92.06 58 SER B C 1
ATOM 1756 O O . SER B 1 58 ? -7.227 5.777 -9.781 1 92.06 58 SER B O 1
ATOM 1758 N N . GLU B 1 59 ? -7.359 7.43 -11.234 1 85.12 59 GLU B N 1
ATOM 1759 C CA . GLU B 1 59 ? -6.141 7.059 -11.945 1 85.12 59 GLU B CA 1
ATOM 1760 C C . GLU B 1 59 ? -4.91 7.238 -11.062 1 85.12 59 GLU B C 1
ATOM 1762 O O . GLU B 1 59 ? -4.027 6.375 -11.031 1 85.12 59 GLU B O 1
ATOM 1767 N N . ARG B 1 60 ? -4.898 8.289 -10.367 1 84.06 60 ARG B N 1
ATOM 1768 C CA . ARG B 1 60 ? -3.754 8.602 -9.508 1 84.06 60 ARG B CA 1
ATOM 1769 C C . ARG B 1 60 ? -3.6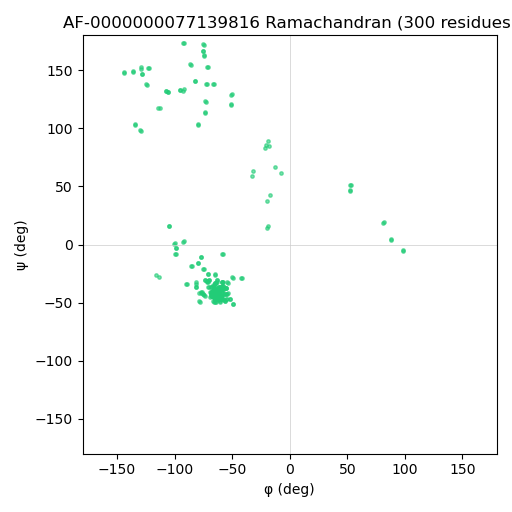37 7.594 -8.367 1 84.06 60 ARG B C 1
ATOM 1771 O O . ARG B 1 60 ? -2.529 7.238 -7.961 1 84.06 60 ARG B O 1
ATOM 1778 N N . LEU B 1 61 ? -4.75 7.137 -7.867 1 85.44 61 LEU B N 1
ATOM 1779 C CA . LEU B 1 61 ? -4.746 6.266 -6.695 1 85.44 61 LEU B CA 1
ATOM 1780 C C . LEU B 1 61 ? -4.875 4.801 -7.105 1 85.44 61 LEU B C 1
ATOM 1782 O O . LEU B 1 61 ? -4.836 3.908 -6.254 1 85.44 61 LEU B O 1
ATOM 1786 N N . ALA B 1 62 ? -5.023 4.574 -8.375 1 79.25 62 ALA B N 1
ATOM 1787 C CA . ALA B 1 62 ? -5.215 3.225 -8.898 1 79.25 62 ALA B CA 1
ATOM 1788 C C . ALA B 1 62 ? -6.355 2.514 -8.18 1 79.25 62 ALA B C 1
ATOM 1790 O O . ALA B 1 62 ? -6.199 1.382 -7.719 1 79.25 62 ALA B O 1
ATOM 1791 N N . LYS B 1 63 ? -7.461 3.178 -8.016 1 84.25 63 LYS B N 1
ATOM 1792 C CA . LYS B 1 63 ? -8.68 2.648 -7.41 1 84.25 63 LYS B CA 1
ATOM 1793 C C . LYS B 1 63 ? -9.867 2.779 -8.359 1 84.25 63 LYS B C 1
ATOM 1795 O O . LYS B 1 63 ? -9.891 3.674 -9.211 1 84.25 63 LYS B O 1
ATOM 1800 N N . ASP B 1 64 ? -10.773 1.914 -8.203 1 85.56 64 ASP B N 1
ATOM 1801 C CA . ASP B 1 64 ? -11.914 1.938 -9.117 1 85.56 64 ASP B CA 1
ATOM 1802 C C . ASP B 1 64 ? -12.859 3.098 -8.789 1 85.56 64 ASP B C 1
ATOM 1804 O O . ASP B 1 64 ? -12.828 3.633 -7.68 1 85.56 64 ASP B O 1
ATOM 1808 N N . LYS B 1 65 ? -13.672 3.361 -9.781 1 91.44 65 LYS B N 1
ATOM 1809 C CA . LYS B 1 65 ? -14.539 4.531 -9.727 1 91.44 65 LYS B CA 1
ATOM 1810 C C . LYS B 1 65 ? -15.5 4.449 -8.539 1 91.44 65 LYS B C 1
ATOM 1812 O O . LYS B 1 65 ? -15.797 5.465 -7.902 1 91.44 65 LYS B O 1
ATOM 1817 N N . THR B 1 66 ? -15.93 3.295 -8.289 1 92.19 66 THR B N 1
ATOM 1818 C CA . THR B 1 66 ? -16.891 3.115 -7.199 1 92.19 66 THR B CA 1
ATOM 1819 C C . THR B 1 66 ? -16.25 3.453 -5.855 1 92.19 66 THR B C 1
ATOM 1821 O O . THR B 1 66 ? -16.844 4.172 -5.047 1 92.19 66 THR B O 1
ATOM 1824 N N . THR B 1 67 ? -15.062 3.006 -5.625 1 89.94 67 THR B N 1
ATOM 1825 C CA . THR B 1 67 ? -14.312 3.271 -4.402 1 89.94 67 THR B CA 1
ATOM 1826 C C . THR B 1 67 ? -14.031 4.762 -4.254 1 89.94 67 THR B C 1
ATOM 1828 O O . THR B 1 67 ? -14.219 5.332 -3.178 1 89.94 67 THR B O 1
ATOM 1831 N N . ILE B 1 68 ? -13.672 5.363 -5.332 1 95.19 68 ILE B N 1
ATOM 1832 C CA . ILE B 1 68 ? -13.336 6.781 -5.32 1 95.19 68 ILE B CA 1
ATOM 1833 C C . ILE B 1 68 ? -14.586 7.609 -5.016 1 95.19 68 ILE B C 1
ATOM 1835 O O . ILE B 1 68 ? -14.539 8.531 -4.195 1 95.19 68 ILE B O 1
ATOM 1839 N N . SER B 1 69 ? -15.641 7.238 -5.656 1 95.94 69 SER B N 1
ATOM 1840 C CA . SER B 1 69 ? -16.875 7.969 -5.43 1 95.94 69 SER B CA 1
ATOM 1841 C C . SER B 1 69 ? -17.297 7.922 -3.963 1 95.94 69 SER B C 1
ATOM 1843 O O . SER B 1 69 ? -17.641 8.953 -3.377 1 95.94 69 SER B O 1
ATOM 1845 N N . ARG B 1 70 ? -17.188 6.773 -3.428 1 95.5 70 ARG B N 1
ATOM 1846 C CA . ARG B 1 70 ? -17.531 6.609 -2.02 1 95.5 70 ARG B CA 1
ATOM 1847 C C . ARG B 1 70 ? -16.609 7.43 -1.128 1 95.5 70 ARG B C 1
ATOM 1849 O O . ARG B 1 70 ? -17.062 8.062 -0.167 1 95.5 70 ARG B O 1
ATOM 1856 N N . MET B 1 71 ? -15.383 7.418 -1.389 1 96.25 71 MET B N 1
ATOM 1857 C CA . MET B 1 71 ? -14.391 8.164 -0.618 1 96.25 71 MET B CA 1
ATOM 1858 C C . MET B 1 71 ? -14.656 9.664 -0.696 1 96.25 71 MET B C 1
ATOM 1860 O O . MET B 1 71 ? -14.703 10.344 0.33 1 96.25 71 MET B O 1
ATOM 1864 N N . VAL B 1 72 ? -14.875 10.094 -1.902 1 97.06 72 VAL B N 1
ATOM 1865 C CA . VAL B 1 72 ? -15.102 11.516 -2.121 1 97.06 72 VAL B CA 1
ATOM 1866 C C . VAL B 1 72 ? -16.406 11.945 -1.453 1 97.06 72 VAL B C 1
ATOM 1868 O O . VAL B 1 72 ? -16.469 12.984 -0.798 1 97.06 72 VAL B O 1
ATOM 1871 N N . ASP B 1 73 ? -17.438 11.148 -1.623 1 97.56 73 ASP B N 1
ATOM 1872 C CA . ASP B 1 73 ? -18.703 11.43 -0.953 1 97.56 73 ASP B CA 1
ATOM 1873 C C . ASP B 1 73 ? -18.5 11.578 0.554 1 97.56 73 ASP B C 1
ATOM 1875 O O . ASP B 1 73 ? -19.078 12.477 1.176 1 97.56 73 ASP B O 1
ATOM 1879 N N . GLY B 1 74 ? -17.719 10.742 1.114 1 97.69 74 GLY B N 1
ATOM 1880 C CA . GLY B 1 74 ? -17.422 10.812 2.535 1 97.69 74 GLY B CA 1
ATOM 1881 C C . GLY B 1 74 ? -16.703 12.102 2.926 1 97.69 74 GLY B C 1
ATOM 1882 O O . GLY B 1 74 ? -17.016 12.695 3.955 1 97.69 74 GLY B O 1
ATOM 1883 N N . TRP B 1 75 ? -15.789 12.547 2.096 1 98.06 75 TRP B N 1
ATOM 1884 C CA . TRP B 1 75 ? -15.031 13.766 2.367 1 98.06 75 TRP B CA 1
ATOM 1885 C C . TRP B 1 75 ? -15.922 15 2.229 1 98.06 75 TRP B C 1
ATOM 1887 O O . TRP B 1 75 ? -15.766 15.969 2.973 1 98.06 75 TRP B O 1
ATOM 1897 N N . VAL B 1 76 ? -16.812 14.914 1.25 1 97.69 76 VAL B N 1
ATOM 1898 C CA . VAL B 1 76 ? -17.766 16 1.055 1 97.69 76 VAL B CA 1
ATOM 1899 C C . VAL B 1 76 ? -18.703 16.094 2.256 1 97.69 76 VAL B C 1
ATOM 1901 O O . VAL B 1 76 ? -18.953 17.188 2.771 1 97.69 76 VAL B O 1
ATOM 1904 N N . LYS B 1 77 ? -19.172 14.984 2.695 1 98.06 77 LYS B N 1
ATOM 1905 C CA . LYS B 1 77 ? -20.062 14.938 3.854 1 98.06 77 LYS B CA 1
ATOM 1906 C C . LYS B 1 77 ? -19.375 15.492 5.098 1 98.06 77 LYS B C 1
ATOM 1908 O O . LYS B 1 77 ? -20 16.172 5.906 1 98.06 77 LYS B O 1
ATOM 1913 N N . LYS B 1 78 ? -18.078 15.242 5.27 1 97.69 78 LYS B N 1
ATOM 1914 C CA . LYS B 1 78 ? -17.297 15.703 6.414 1 97.69 78 LYS B CA 1
ATOM 1915 C C . LYS B 1 78 ? -16.953 17.188 6.277 1 97.69 78 LYS B C 1
ATOM 1917 O O . LYS B 1 78 ? -16.422 17.797 7.211 1 97.69 78 LYS B O 1
ATOM 1922 N N . GLY B 1 79 ? -17.219 17.719 5.059 1 97.94 79 GLY B N 1
ATOM 1923 C CA . GLY B 1 79 ? -16.938 19.125 4.805 1 97.94 79 GLY B CA 1
ATOM 1924 C C . GLY B 1 79 ? -15.477 19.391 4.48 1 97.94 79 GLY B C 1
ATOM 1925 O O . GLY B 1 79 ? -14.992 20.516 4.656 1 97.94 79 GLY B O 1
ATOM 1926 N N . TRP B 1 80 ? -14.68 18.391 4.078 1 98.12 80 TRP B N 1
ATOM 1927 C CA . TRP B 1 80 ? -13.258 18.547 3.783 1 98.12 80 TRP B CA 1
ATOM 1928 C C . TRP B 1 80 ? -13.039 18.906 2.322 1 98.12 80 TRP B C 1
ATOM 1930 O O . TRP B 1 80 ? -12.094 19.641 1.993 1 98.12 80 TRP B O 1
ATOM 1940 N N . VAL B 1 81 ? -13.875 18.391 1.448 1 97.56 81 VAL B N 1
ATOM 1941 C CA . VAL B 1 81 ? -13.758 18.547 0.003 1 97.56 81 VAL B CA 1
ATOM 1942 C C . VAL B 1 81 ? -15.086 19.047 -0.573 1 97.56 81 VAL B C 1
ATOM 1944 O O . VAL B 1 81 ? -16.156 18.75 -0.03 1 97.56 81 VAL B O 1
ATOM 1947 N N . LYS B 1 82 ? -15.047 19.797 -1.548 1 96.62 82 LYS B N 1
ATOM 1948 C CA . LYS B 1 82 ? -16.234 20.188 -2.297 1 96.62 82 LYS B CA 1
ATOM 1949 C C . LYS B 1 82 ? -16.047 19.969 -3.793 1 96.62 82 LYS B C 1
ATOM 1951 O O . LYS B 1 82 ? -14.914 19.969 -4.285 1 96.62 82 LYS B O 1
ATOM 1956 N N . ARG B 1 83 ? -17.125 19.719 -4.461 1 94.56 83 ARG B N 1
ATOM 1957 C CA . ARG B 1 83 ? -17.141 19.594 -5.914 1 94.56 83 ARG B CA 1
ATOM 1958 C C . ARG B 1 83 ? -17.438 20.938 -6.578 1 94.56 83 ARG B C 1
ATOM 1960 O O . ARG B 1 83 ? -18.328 21.672 -6.133 1 94.56 83 ARG B O 1
ATOM 1967 N N . ILE B 1 84 ? -16.609 21.156 -7.566 1 91.44 84 ILE B N 1
ATOM 1968 C CA . ILE B 1 84 ? -16.844 22.406 -8.273 1 91.44 84 ILE B CA 1
ATOM 1969 C C . ILE B 1 84 ? -17.031 22.141 -9.766 1 91.44 84 ILE B C 1
ATOM 1971 O O . ILE B 1 84 ? -16.391 21.234 -10.32 1 91.44 84 ILE B O 1
ATOM 1975 N N . GLN B 1 85 ? -17.969 22.781 -10.391 1 84.19 85 GLN B N 1
ATOM 1976 C CA . GLN B 1 85 ? -18.203 22.625 -11.82 1 84.19 85 GLN B CA 1
ATOM 1977 C C . GLN B 1 85 ? -17.125 23.328 -12.633 1 84.19 85 GLN B C 1
ATOM 1979 O O . GLN B 1 85 ? -16.672 24.422 -12.281 1 84.19 85 GLN B O 1
ATOM 1984 N N . THR B 1 86 ? -16.484 22.453 -13.523 1 69.06 86 THR B N 1
ATOM 1985 C CA . THR B 1 86 ? -15.5 23.078 -14.398 1 69.06 86 THR B CA 1
ATOM 1986 C C . THR B 1 86 ? -16.172 23.719 -15.609 1 69.06 86 THR B C 1
ATOM 1988 O O . THR B 1 86 ? -17.266 23.281 -16.016 1 69.06 86 THR B O 1
ATOM 1991 N N . ARG B 1 87 ? -15.617 24.828 -15.898 1 62.53 87 ARG B N 1
ATOM 1992 C CA . ARG B 1 87 ? -16.156 25.625 -17 1 62.53 87 ARG B CA 1
ATOM 1993 C C . ARG B 1 87 ? -16.203 24.812 -18.281 1 62.53 87 ARG B C 1
ATOM 1995 O O . ARG B 1 87 ? -17.094 25.031 -19.125 1 62.53 87 ARG B O 1
ATOM 2002 N N . GLU B 1 88 ? -15.258 24.031 -18.453 1 61.75 88 GLU B N 1
ATOM 2003 C CA . GLU B 1 88 ? -15.078 23.438 -19.766 1 61.75 88 GLU B CA 1
ATOM 2004 C C . GLU B 1 88 ? -16.062 22.281 -19.984 1 61.75 88 GLU B C 1
ATOM 2006 O O . GLU B 1 88 ? -16.578 22.109 -21.094 1 61.75 88 GLU B O 1
ATOM 2011 N N . ASP B 1 89 ? -16.297 21.469 -19.078 1 62 89 ASP B N 1
ATOM 2012 C CA . ASP B 1 89 ? -17.172 20.312 -19.172 1 62 89 ASP B CA 1
ATOM 2013 C C . ASP B 1 89 ? -18.094 20.219 -17.953 1 62 89 ASP B C 1
ATOM 2015 O O . ASP B 1 89 ? -17.641 19.906 -16.859 1 62 89 ASP B O 1
ATOM 2019 N N . LYS B 1 90 ? -19.375 20.641 -18.234 1 65.81 90 LYS B N 1
ATOM 2020 C CA . LYS B 1 90 ? -20.375 20.688 -17.188 1 65.81 90 LYS B CA 1
ATOM 2021 C C . LYS B 1 90 ? -20.578 19.297 -16.562 1 65.81 90 LYS B C 1
ATOM 2023 O O . LYS B 1 90 ? -21.203 19.172 -15.508 1 65.81 90 LYS B O 1
ATOM 2028 N N . ARG B 1 91 ? -19.969 18.344 -17.172 1 66 91 ARG B N 1
ATOM 2029 C CA . ARG B 1 91 ? -20.188 16.984 -16.688 1 66 91 ARG B CA 1
ATOM 2030 C C . ARG B 1 91 ? -19.031 16.531 -15.789 1 66 91 ARG B C 1
ATOM 2032 O O . ARG B 1 91 ? -19.125 15.508 -15.109 1 66 91 ARG B O 1
ATOM 2039 N N . VAL B 1 92 ? -18.078 17.406 -15.82 1 77.75 92 VAL B N 1
ATOM 2040 C CA . VAL B 1 92 ? -16.922 17 -15.039 1 77.75 92 VAL B CA 1
ATOM 2041 C C . VAL B 1 92 ? -16.734 17.953 -13.852 1 77.75 92 VAL B C 1
ATOM 2043 O O . VAL B 1 92 ? -16.719 19.172 -14.023 1 77.75 92 VAL B O 1
ATOM 2046 N N . PHE B 1 93 ? -16.844 17.391 -12.703 1 87.56 93 PHE B N 1
ATOM 2047 C CA . PH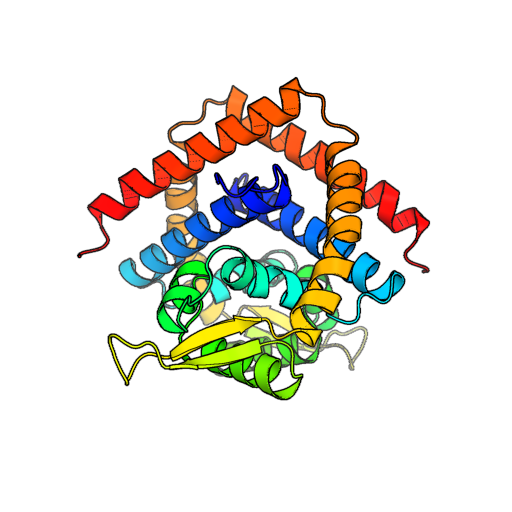E B 1 93 ? -16.656 18.188 -11.5 1 87.56 93 PHE B CA 1
ATOM 2048 C C . PHE B 1 93 ? -15.211 18.062 -11 1 87.56 93 PHE B C 1
ATOM 2050 O O . PHE B 1 93 ? -14.648 16.969 -10.977 1 87.56 93 PHE B O 1
ATOM 2057 N N . GLY B 1 94 ? -14.68 19.25 -10.711 1 93.31 94 GLY B N 1
ATOM 2058 C CA . GLY B 1 94 ? -13.383 19.281 -10.039 1 93.31 94 GLY B CA 1
ATOM 2059 C C . GLY B 1 94 ? -13.492 19.172 -8.531 1 93.31 94 GLY B C 1
ATOM 2060 O O . GLY B 1 94 ? -14.547 19.469 -7.953 1 93.31 94 GLY B O 1
ATOM 2061 N N . LEU B 1 95 ? -12.438 18.672 -7.922 1 96.12 95 LEU B N 1
ATOM 2062 C CA . LEU B 1 95 ? -12.375 18.547 -6.469 1 96.12 95 LEU B CA 1
ATOM 2063 C C . LEU B 1 95 ? -11.453 19.609 -5.871 1 96.12 95 LEU B C 1
ATOM 2065 O O . LEU B 1 95 ? -10.344 19.828 -6.367 1 96.12 95 LEU B O 1
ATOM 2069 N N . VAL B 1 96 ? -11.953 20.281 -4.848 1 95.38 96 VAL B N 1
ATOM 2070 C CA . VAL B 1 96 ? -11.125 21.266 -4.148 1 95.38 96 VAL B CA 1
ATOM 2071 C C . VAL B 1 96 ? -11.312 21.109 -2.641 1 95.38 96 VAL B C 1
ATOM 2073 O O . VAL B 1 96 ? -12.383 20.719 -2.176 1 95.38 96 VAL B O 1
ATOM 2076 N N . LEU B 1 97 ? -10.242 21.406 -1.897 1 96.25 97 LEU B N 1
ATOM 2077 C CA . LEU B 1 97 ? -10.375 21.438 -0.445 1 96.25 97 LEU B CA 1
ATOM 2078 C C . LEU B 1 97 ? -11.18 22.641 0.012 1 96.25 97 LEU B C 1
ATOM 2080 O O . LEU B 1 97 ? -11 23.75 -0.52 1 96.25 97 LEU B O 1
ATOM 2084 N N . THR B 1 98 ? -12.07 22.375 0.995 1 97.19 98 THR B N 1
ATOM 2085 C CA . THR B 1 98 ? -12.688 23.516 1.683 1 97.19 98 THR B CA 1
ATOM 2086 C C . THR B 1 98 ? -11.695 24.156 2.65 1 97.19 98 THR B C 1
ATOM 2088 O O . THR B 1 98 ? -10.594 23.656 2.848 1 97.19 98 THR B O 1
ATOM 2091 N N . GLY B 1 99 ? -12.133 25.328 3.213 1 97 99 GLY B N 1
ATOM 2092 C CA . GLY B 1 99 ? -11.32 25.922 4.266 1 97 99 GLY B CA 1
ATOM 2093 C C . GLY B 1 99 ? -11.094 24.984 5.441 1 97 99 GLY B C 1
ATOM 2094 O O . GLY B 1 99 ? -9.969 24.875 5.934 1 97 99 GLY B O 1
ATOM 2095 N N . LYS B 1 100 ? -12.125 24.344 5.789 1 97.56 100 LYS B N 1
ATOM 2096 C CA . LYS B 1 100 ? -12.055 23.359 6.875 1 97.56 100 LYS B CA 1
ATOM 2097 C C . LYS B 1 100 ? -11.125 22.203 6.512 1 97.56 100 LYS B C 1
ATOM 2099 O O . LYS B 1 100 ? -10.266 21.828 7.312 1 97.56 100 LYS B O 1
ATOM 2104 N N . GLY B 1 101 ? -11.297 21.703 5.324 1 97.25 101 GLY B N 1
ATOM 2105 C CA . GLY B 1 101 ? -10.469 20.609 4.848 1 97.25 101 GLY B CA 1
ATOM 2106 C C . GLY B 1 101 ? -8.992 20.953 4.781 1 97.25 101 GLY B C 1
ATOM 2107 O O . GLY B 1 101 ? -8.141 20.141 5.16 1 97.25 101 GLY B O 1
ATOM 2108 N N . LYS B 1 102 ? -8.75 22.125 4.375 1 96.44 102 LYS B N 1
ATOM 2109 C CA . LYS B 1 102 ? -7.367 22.594 4.262 1 96.44 102 LYS B CA 1
ATOM 2110 C C . LYS B 1 102 ? -6.719 22.719 5.637 1 96.44 102 LYS B C 1
ATOM 2112 O O . LYS B 1 102 ? -5.578 22.297 5.836 1 96.44 102 LYS B O 1
ATOM 2117 N N . LEU B 1 103 ? -7.441 23.266 6.5 1 96.81 103 LEU B N 1
ATOM 2118 C CA . LEU B 1 103 ? -6.93 23.469 7.852 1 96.81 103 LEU B CA 1
ATOM 2119 C C . LEU B 1 103 ? -6.586 22.125 8.5 1 96.81 103 LEU B C 1
ATOM 2121 O O . LEU B 1 103 ? -5.512 21.969 9.078 1 96.81 103 LEU B O 1
ATOM 2125 N N . ILE B 1 104 ? -7.43 21.219 8.359 1 97.19 104 ILE B N 1
ATOM 2126 C CA . ILE B 1 104 ? -7.23 19.906 8.969 1 97.19 104 ILE B CA 1
ATOM 2127 C C . ILE B 1 104 ? -6.074 19.188 8.273 1 97.19 104 ILE B C 1
ATOM 2129 O O . ILE B 1 104 ? -5.219 18.594 8.938 1 97.19 104 ILE B O 1
ATOM 2133 N N . TRP B 1 105 ? -6.066 19.234 6.98 1 96.5 105 TRP B N 1
ATOM 2134 C CA . TRP B 1 105 ? -5.016 18.578 6.211 1 96.5 105 TRP B CA 1
ATOM 2135 C C . TRP B 1 105 ? -3.643 19.125 6.574 1 96.5 105 TRP B C 1
ATOM 2137 O O . TRP B 1 105 ? -2.684 18.375 6.738 1 96.5 105 TRP B O 1
ATOM 2147 N N . GLU B 1 106 ? -3.551 20.375 6.789 1 96.06 106 GLU B N 1
ATOM 2148 C CA . GLU B 1 106 ? -2.279 21.031 7.086 1 96.06 106 GLU B CA 1
ATOM 2149 C C . GLU B 1 106 ? -1.774 20.656 8.477 1 96.06 106 GLU B C 1
ATOM 2151 O O . GLU B 1 106 ? -0.569 20.672 8.734 1 96.06 106 GLU B O 1
ATOM 2156 N N . LYS B 1 107 ? -2.691 20.297 9.312 1 96.38 107 LYS B N 1
ATOM 2157 C CA . LYS B 1 107 ? -2.295 19.828 10.641 1 96.38 107 LYS B CA 1
ATOM 2158 C C . LYS B 1 107 ? -1.495 18.531 10.539 1 96.38 107 LYS B C 1
ATOM 2160 O O . LYS B 1 107 ? -0.695 18.219 11.422 1 96.38 107 LYS B O 1
ATOM 2165 N N . GLY B 1 108 ? -1.719 17.797 9.492 1 95.56 108 GLY B N 1
ATOM 2166 C CA . GLY B 1 108 ? -1.03 16.531 9.305 1 95.56 108 GLY B CA 1
ATOM 2167 C C . GLY B 1 108 ? 0.384 16.688 8.781 1 95.56 108 GLY B C 1
ATOM 2168 O O . GLY B 1 108 ? 1.208 15.789 8.906 1 95.56 108 GLY B O 1
ATOM 2169 N N . LEU B 1 109 ? 0.731 17.844 8.258 1 93 109 LEU B N 1
ATOM 2170 C CA . LEU B 1 109 ? 2.008 18.062 7.59 1 93 109 LEU B CA 1
ATOM 2171 C C . LEU B 1 109 ? 3.168 17.906 8.562 1 93 109 LEU B C 1
ATOM 2173 O O . LEU B 1 109 ? 4.117 17.172 8.297 1 93 109 LEU B O 1
ATOM 2177 N N . PRO B 1 110 ? 3.121 18.562 9.742 1 94.12 110 PRO B N 1
ATOM 2178 C CA . PRO B 1 110 ? 4.227 18.375 10.688 1 94.12 110 PRO B CA 1
ATOM 2179 C C . PRO B 1 110 ? 4.355 16.938 11.172 1 94.12 110 PRO B C 1
ATOM 2181 O O . PRO B 1 110 ? 5.465 16.484 11.453 1 94.12 110 PRO B O 1
ATOM 2184 N N . VAL B 1 111 ? 3.229 16.25 11.281 1 94 111 VAL B N 1
ATOM 2185 C CA . VAL B 1 111 ? 3.25 14.867 11.734 1 94 111 VAL B CA 1
ATOM 2186 C C . VAL B 1 111 ? 3.998 14.008 10.719 1 94 111 VAL B C 1
ATOM 2188 O O . VAL B 1 111 ? 4.836 13.18 11.086 1 94 111 VAL B O 1
ATOM 2191 N N . VAL B 1 112 ? 3.695 14.25 9.469 1 92.06 112 VAL B N 1
ATOM 2192 C CA . VAL B 1 112 ? 4.332 13.492 8.398 1 92.06 112 VAL B CA 1
ATOM 2193 C C . VAL B 1 112 ? 5.812 13.859 8.305 1 92.06 112 VAL B C 1
ATOM 2195 O O . VAL B 1 112 ? 6.668 12.992 8.125 1 92.06 112 VAL B O 1
ATOM 2198 N N . ARG B 1 113 ? 6.129 15.078 8.445 1 90.62 113 ARG B N 1
ATOM 2199 C CA . ARG B 1 113 ? 7.516 15.531 8.422 1 90.62 113 ARG B CA 1
ATOM 2200 C C . ARG B 1 113 ? 8.32 14.891 9.555 1 90.62 113 ARG B C 1
ATOM 2202 O O . ARG B 1 113 ? 9.438 14.422 9.336 1 90.62 113 ARG B O 1
ATOM 2209 N N . ASP B 1 114 ? 7.758 14.906 10.734 1 91.81 114 ASP B N 1
ATOM 2210 C CA . ASP B 1 114 ? 8.422 14.289 11.883 1 91.81 114 ASP B CA 1
ATOM 2211 C C . ASP B 1 114 ? 8.633 12.797 11.656 1 91.81 114 ASP B C 1
ATOM 2213 O O . ASP B 1 114 ? 9.68 12.25 12.008 1 91.81 114 ASP B O 1
ATOM 2217 N N . ALA B 1 115 ? 7.598 12.164 11.141 1 91.12 115 ALA B N 1
ATOM 2218 C CA . ALA B 1 115 ? 7.707 10.742 10.844 1 91.12 115 ALA B CA 1
ATOM 2219 C C . ALA B 1 115 ? 8.828 10.477 9.844 1 91.12 115 ALA B C 1
ATOM 2221 O O . ALA B 1 115 ? 9.578 9.508 9.984 1 91.12 115 ALA B O 1
ATOM 2222 N N . ASP B 1 116 ? 8.875 11.289 8.812 1 89.5 116 ASP B N 1
ATOM 2223 C CA . ASP B 1 116 ? 9.914 11.141 7.797 1 89.5 116 ASP B CA 1
ATOM 2224 C C . ASP B 1 116 ? 11.305 11.188 8.43 1 89.5 116 ASP B C 1
ATOM 2226 O O . ASP B 1 116 ? 12.203 10.438 8.031 1 89.5 116 ASP B O 1
ATOM 2230 N N . GLN B 1 117 ? 11.492 12.008 9.406 1 89.5 117 GLN B N 1
ATOM 2231 C CA . GLN B 1 117 ? 12.766 12.094 10.125 1 89.5 117 GLN B CA 1
ATOM 2232 C C . GLN B 1 117 ? 13.055 10.805 10.883 1 89.5 117 GLN B C 1
ATOM 2234 O O . GLN B 1 117 ? 14.195 10.344 10.938 1 89.5 117 GLN B O 1
ATOM 2239 N N . ILE B 1 118 ? 12.055 10.25 11.422 1 90.56 118 ILE B N 1
ATOM 2240 C CA . ILE B 1 118 ? 12.203 9 12.148 1 90.56 118 ILE B CA 1
ATOM 2241 C C . ILE B 1 118 ? 12.547 7.875 11.172 1 90.56 118 ILE B C 1
ATOM 2243 O O . ILE B 1 118 ? 13.438 7.059 11.438 1 90.56 118 ILE B O 1
ATOM 2247 N N . PHE B 1 119 ? 11.852 7.836 10.023 1 89.94 119 PHE B N 1
ATOM 2248 C CA . PHE B 1 119 ? 12.094 6.812 9.016 1 89.94 119 PHE B CA 1
ATOM 2249 C C . PHE B 1 119 ? 13.539 6.844 8.539 1 89.94 119 PHE B C 1
ATOM 2251 O O . PHE B 1 119 ? 14.125 5.801 8.25 1 89.94 119 PHE B O 1
ATOM 2258 N N . LYS B 1 120 ? 14.07 8.016 8.539 1 90.38 120 LYS B N 1
ATOM 2259 C CA . LYS B 1 120 ? 15.391 8.195 7.938 1 90.38 120 LYS B CA 1
ATOM 2260 C C . LYS B 1 120 ? 16.484 8.234 9 1 90.38 120 LYS B C 1
ATOM 2262 O O . LYS B 1 120 ? 17.656 8.461 8.695 1 90.38 120 LYS B O 1
ATOM 2267 N N . LYS B 1 121 ? 16.094 8.086 10.203 1 90.69 121 LYS B N 1
ATOM 2268 C CA . LYS B 1 121 ? 17 8.344 11.32 1 90.69 121 LYS B CA 1
ATOM 2269 C C . LYS B 1 121 ? 18.281 7.539 11.188 1 90.69 121 LYS B C 1
ATOM 2271 O O . LYS B 1 121 ? 19.359 8.016 11.539 1 90.69 121 LYS B O 1
ATOM 2276 N N . ASN B 1 122 ? 18.281 6.316 10.609 1 91.44 122 ASN B N 1
ATOM 2277 C CA . ASN B 1 122 ? 19.438 5.449 10.492 1 91.44 122 ASN B CA 1
ATOM 2278 C C . ASN B 1 122 ? 19.984 5.434 9.07 1 91.44 122 ASN B C 1
ATOM 2280 O O . ASN B 1 122 ? 20.766 4.547 8.711 1 91.44 122 ASN B O 1
ATOM 2284 N N . LEU B 1 123 ? 19.562 6.391 8.305 1 92.75 123 LEU B N 1
ATOM 2285 C CA . LEU B 1 123 ? 20.047 6.48 6.926 1 92.75 123 LEU B CA 1
ATOM 2286 C C . LEU B 1 123 ? 21.016 7.641 6.77 1 92.75 123 LEU B C 1
ATOM 2288 O O . LEU B 1 123 ? 20.766 8.742 7.27 1 92.75 123 LEU B O 1
ATOM 2292 N N . SER B 1 124 ? 22.141 7.379 6.137 1 93.19 124 SER B N 1
ATOM 2293 C CA . SER B 1 124 ? 23.016 8.461 5.703 1 93.19 124 SER B CA 1
ATOM 2294 C C . SER B 1 124 ? 22.453 9.172 4.477 1 93.19 124 SER B C 1
ATOM 2296 O O . SER B 1 124 ? 21.516 8.68 3.84 1 93.19 124 SER B O 1
ATOM 2298 N N . GLU B 1 125 ? 23.016 10.289 4.207 1 90.75 125 GLU B N 1
ATOM 2299 C CA . GLU B 1 125 ? 22.625 10.984 2.986 1 90.75 125 GLU B CA 1
ATOM 2300 C C . GLU B 1 125 ? 22.859 10.117 1.755 1 90.75 125 GLU B C 1
ATOM 2302 O O . GLU B 1 125 ? 22.078 10.141 0.806 1 90.75 125 GLU B O 1
ATOM 2307 N N . GLU B 1 126 ? 23.906 9.383 1.845 1 93 126 GLU B N 1
ATOM 2308 C CA . GLU B 1 126 ? 24.234 8.477 0.747 1 93 126 GLU B CA 1
ATOM 2309 C C . GLU B 1 126 ? 23.203 7.355 0.628 1 93 126 GLU B C 1
ATOM 2311 O O . GLU B 1 126 ? 22.797 6.992 -0.478 1 93 126 GLU B O 1
ATOM 2316 N N . ASN B 1 127 ? 22.75 6.809 1.744 1 92.75 127 ASN B N 1
ATOM 2317 C CA . ASN B 1 127 ? 21.703 5.793 1.747 1 92.75 127 ASN B CA 1
ATOM 2318 C C . ASN B 1 127 ? 20.422 6.309 1.105 1 92.75 127 ASN B C 1
ATOM 2320 O O . ASN B 1 127 ? 19.781 5.605 0.315 1 92.75 127 ASN B O 1
ATOM 2324 N N . GLU B 1 128 ? 20.125 7.484 1.421 1 90.12 128 GLU B N 1
ATOM 2325 C CA . GLU B 1 128 ? 18.906 8.086 0.893 1 90.12 128 GLU B CA 1
ATOM 2326 C C . GLU B 1 128 ? 18.984 8.25 -0.622 1 90.12 128 GLU B C 1
ATOM 2328 O O . GLU B 1 128 ? 18.031 7.902 -1.339 1 90.12 128 GLU B O 1
ATOM 2333 N N . LYS B 1 129 ? 20.109 8.758 -0.992 1 90.69 129 LYS B N 1
ATOM 2334 C CA . LYS B 1 129 ? 20.297 8.945 -2.426 1 90.69 129 LYS B CA 1
ATOM 2335 C C . LYS B 1 129 ? 20.25 7.609 -3.166 1 90.69 129 LYS B C 1
ATOM 2337 O O . LYS B 1 129 ? 19.656 7.516 -4.242 1 90.69 129 LYS B O 1
ATOM 2342 N N . GLU B 1 130 ? 20.859 6.645 -2.619 1 92.62 130 GLU B N 1
ATOM 2343 C CA . GLU B 1 130 ? 20.859 5.312 -3.219 1 92.62 130 GLU B CA 1
ATOM 2344 C C . GLU B 1 130 ? 19.438 4.738 -3.291 1 92.62 130 GLU B C 1
ATOM 2346 O O . GLU B 1 130 ? 19.062 4.109 -4.285 1 92.62 130 GLU B O 1
ATOM 2351 N N . LEU B 1 131 ? 18.703 4.902 -2.262 1 91.75 131 LEU B N 1
ATOM 2352 C CA . LEU B 1 131 ? 17.328 4.434 -2.242 1 91.75 131 LEU B CA 1
ATOM 2353 C C . LEU B 1 131 ? 16.516 5.059 -3.383 1 91.75 131 LEU B C 1
ATOM 2355 O O . LEU B 1 131 ? 15.852 4.348 -4.137 1 91.75 131 LEU B O 1
ATOM 2359 N N . TYR B 1 132 ? 16.656 6.324 -3.516 1 90.06 132 TYR B N 1
ATOM 2360 C CA . TYR B 1 132 ? 15.922 7.023 -4.566 1 90.06 132 TYR B CA 1
ATOM 2361 C C . TYR B 1 132 ? 16.344 6.523 -5.945 1 90.06 132 TYR B C 1
ATOM 2363 O O . TYR B 1 132 ? 15.492 6.312 -6.816 1 90.06 132 TYR B O 1
ATOM 2371 N N . MET B 1 133 ? 17.578 6.359 -6.07 1 92.75 133 MET B N 1
ATOM 2372 C CA . MET B 1 133 ? 18.094 5.879 -7.348 1 92.75 133 MET B CA 1
ATOM 2373 C C . MET B 1 133 ? 17.562 4.484 -7.66 1 92.75 133 MET B C 1
ATOM 2375 O O . MET B 1 133 ? 17.156 4.215 -8.789 1 92.75 133 MET B O 1
ATOM 2379 N N . ILE B 1 134 ? 17.578 3.648 -6.715 1 93.31 134 ILE B N 1
ATOM 2380 C CA . ILE B 1 134 ? 17.125 2.273 -6.895 1 93.31 134 ILE B CA 1
ATOM 2381 C C . ILE B 1 134 ? 15.633 2.262 -7.219 1 93.31 134 ILE B C 1
ATOM 2383 O O . ILE B 1 134 ? 15.188 1.558 -8.133 1 93.31 134 ILE B O 1
ATOM 2387 N N . LEU B 1 135 ? 14.828 3.053 -6.496 1 91.88 135 LEU B N 1
ATOM 2388 C CA . LEU B 1 135 ? 13.398 3.137 -6.754 1 91.88 135 LEU B CA 1
ATOM 2389 C C . LEU B 1 135 ? 13.133 3.662 -8.164 1 91.88 135 LEU B C 1
ATOM 2391 O O . LEU B 1 135 ? 12.227 3.178 -8.852 1 91.88 135 LEU B O 1
ATOM 2395 N N . PHE B 1 136 ? 13.953 4.57 -8.578 1 90.56 136 PHE B N 1
ATOM 2396 C CA . PHE B 1 136 ? 13.828 5.105 -9.93 1 90.56 136 PHE B CA 1
ATOM 2397 C C . PHE B 1 136 ? 14.125 4.027 -10.969 1 90.56 136 PHE B C 1
ATOM 2399 O O . PHE B 1 136 ? 13.438 3.939 -11.984 1 90.56 136 PHE B O 1
ATOM 2406 N N . LYS B 1 137 ? 15.102 3.264 -10.734 1 93.06 137 LYS B N 1
ATOM 2407 C CA . LYS B 1 137 ? 15.438 2.174 -11.641 1 93.06 137 LYS B CA 1
ATOM 2408 C C . LYS B 1 137 ? 14.297 1.165 -11.742 1 93.06 137 LYS B C 1
ATOM 2410 O O . LYS B 1 137 ? 13.984 0.671 -12.828 1 93.06 137 LYS B O 1
ATOM 2415 N N . ILE B 1 138 ? 13.695 0.847 -10.625 1 92.06 138 ILE B N 1
ATOM 2416 C CA . ILE B 1 138 ? 12.57 -0.078 -10.602 1 92.06 138 ILE B CA 1
ATOM 2417 C C . ILE B 1 138 ? 11.406 0.505 -11.406 1 92.06 138 ILE B C 1
ATOM 2419 O O . ILE B 1 138 ? 10.82 -0.179 -12.25 1 92.06 138 ILE B O 1
ATOM 2423 N N . GLN B 1 139 ? 11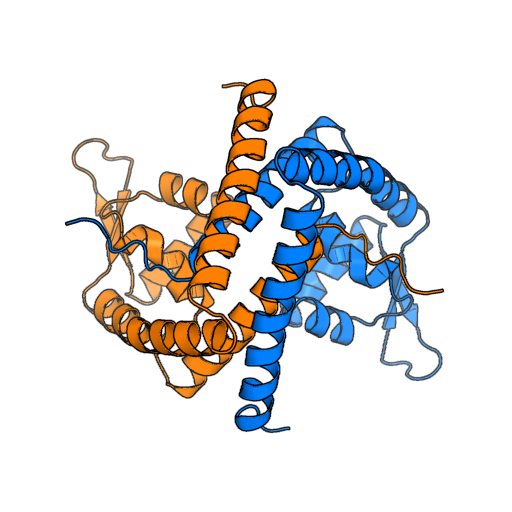.094 1.768 -11.203 1 89.5 139 GLN B N 1
ATOM 2424 C CA . GLN B 1 139 ? 10.016 2.438 -11.914 1 89.5 139 GLN B CA 1
ATOM 2425 C C . GLN B 1 139 ? 10.273 2.463 -13.422 1 89.5 139 GLN B C 1
ATOM 2427 O O . GLN B 1 139 ? 9.359 2.254 -14.219 1 89.5 139 GLN B O 1
ATOM 2432 N N . SER B 1 140 ? 11.508 2.688 -13.773 1 89.56 140 SER B N 1
ATOM 2433 C CA . SER B 1 140 ? 11.883 2.734 -15.18 1 89.56 140 SER B CA 1
ATOM 2434 C C . SER B 1 140 ? 11.703 1.375 -15.852 1 89.56 140 SER B C 1
ATOM 2436 O O . SER B 1 140 ? 11.328 1.297 -17.016 1 89.56 140 SER B O 1
ATOM 2438 N N . SER B 1 141 ? 11.992 0.342 -15.102 1 89.38 141 SER B N 1
ATOM 2439 C CA . SER B 1 141 ? 11.812 -1.006 -15.633 1 89.38 141 SER B CA 1
ATOM 2440 C C . SER B 1 141 ? 10.344 -1.306 -15.906 1 89.38 141 SER B C 1
ATOM 2442 O O . SER B 1 141 ? 10.016 -2.07 -16.812 1 89.38 141 SER B O 1
ATOM 2444 N N . LEU B 1 142 ? 9.445 -0.779 -15.117 1 86.69 142 LEU B N 1
ATOM 2445 C CA . LEU B 1 142 ? 8.008 -1.011 -15.25 1 86.69 142 LEU B CA 1
ATOM 2446 C C . LEU B 1 142 ? 7.43 -0.207 -16.406 1 86.69 142 LEU B C 1
ATOM 2448 O O . LEU B 1 142 ? 6.488 -0.651 -17.062 1 86.69 142 LEU B O 1
ATOM 2452 N N . GLN B 1 143 ? 7.848 1.006 -16.562 1 76.44 143 GLN B N 1
ATOM 2453 C CA . GLN B 1 143 ? 7.371 1.848 -17.656 1 76.44 143 GLN B CA 1
ATOM 2454 C C . GLN B 1 143 ? 7.723 1.242 -19.016 1 76.44 143 GLN B C 1
ATOM 2456 O O . GLN B 1 143 ? 6.926 1.303 -19.953 1 76.44 143 GLN B O 1
ATOM 2461 N N . PHE B 1 144 ? 8.805 0.708 -19.078 1 67.38 144 PHE B N 1
ATOM 2462 C CA . PHE B 1 144 ? 9.242 0.122 -20.328 1 67.38 144 PHE B CA 1
ATOM 2463 C C . PHE B 1 144 ? 8.492 -1.176 -20.609 1 67.38 144 PHE B C 1
ATOM 2465 O O . PHE B 1 144 ? 8.195 -1.484 -21.766 1 67.38 144 PHE B O 1
ATOM 2472 N N . SER B 1 145 ? 8.148 -1.805 -19.547 1 61.78 145 SER B N 1
ATOM 2473 C CA . SER B 1 145 ? 7.402 -3.043 -19.75 1 61.78 145 SER B CA 1
ATOM 2474 C C . SER B 1 145 ? 5.938 -2.764 -20.078 1 61.78 145 SER B C 1
ATOM 2476 O O . SER B 1 145 ? 5.305 -3.516 -20.812 1 61.78 145 SER B O 1
ATOM 2478 N N . GLU B 1 146 ? 5.125 -1.877 -19.312 1 57.97 146 GLU B N 1
ATOM 2479 C CA . GLU B 1 146 ? 3.756 -1.48 -19.625 1 57.97 146 GLU B CA 1
ATOM 2480 C C . GLU B 1 146 ? 3.631 -1.026 -21.078 1 57.97 146 GLU B C 1
ATOM 2482 O O . GLU B 1 146 ? 2.588 -1.217 -21.703 1 57.97 146 GLU B O 1
ATOM 2487 N N . THR B 1 147 ? 4.477 -0.128 -21.516 1 47.94 147 THR B N 1
ATOM 2488 C CA . THR B 1 147 ? 4.406 0.278 -22.922 1 47.94 147 THR B CA 1
ATOM 2489 C C . THR B 1 147 ? 4.371 -0.942 -23.828 1 47.94 147 THR B C 1
ATOM 2491 O O . THR B 1 147 ? 3.77 -0.9 -24.906 1 47.94 147 THR B O 1
ATOM 2494 N N . LYS B 1 148 ? 4.867 -1.975 -23.531 1 45.84 148 LYS B N 1
ATOM 2495 C CA . LYS B 1 148 ? 4.762 -3.064 -24.5 1 45.84 148 LYS B CA 1
ATOM 2496 C C . LYS B 1 148 ? 3.402 -3.754 -24.406 1 45.84 148 LYS B C 1
ATOM 2498 O O . LYS B 1 148 ? 2.879 -4.242 -25.422 1 45.84 148 LYS B O 1
ATOM 2503 N N . ASN B 1 149 ? 2.689 -3.896 -23.297 1 44.97 149 ASN B N 1
ATOM 2504 C CA . ASN B 1 149 ? 1.525 -4.773 -23.25 1 44.97 149 ASN B CA 1
ATOM 2505 C C . ASN B 1 149 ? 0.243 -3.992 -22.984 1 44.97 149 ASN B C 1
ATOM 2507 O O . ASN B 1 149 ? -0.826 -4.582 -22.812 1 44.97 149 ASN B O 1
ATOM 2511 N N . VAL B 1 150 ? 0.201 -2.822 -22.344 1 38.97 150 VAL B N 1
ATOM 2512 C CA . VAL B 1 150 ? -1.125 -2.24 -22.156 1 38.97 150 VAL B CA 1
ATOM 2513 C C . VAL B 1 150 ? -1.57 -1.554 -23.453 1 38.97 150 VAL B C 1
ATOM 2515 O O . VAL B 1 150 ? -0.907 -0.633 -23.938 1 38.97 150 VAL B O 1
ATOM 2518 N N . PRO B 1 151 ? -2.461 -2.174 -24.234 1 33.38 151 PRO B N 1
ATOM 2519 C CA . PRO B 1 151 ? -2.967 -1.424 -25.375 1 33.38 151 PRO B CA 1
ATOM 2520 C C . PRO B 1 151 ? -3.488 -0.04 -25 1 33.38 151 PRO B C 1
ATOM 2522 O O . PRO B 1 151 ? -4.004 0.147 -23.891 1 33.38 151 PRO B O 1
ATOM 2525 N N . TYR B 1 152 ? -2.967 1.057 -25.547 1 25.72 152 TYR B N 1
ATOM 2526 C CA . TYR B 1 152 ? -3.812 2.238 -25.688 1 25.72 152 TYR B CA 1
ATOM 2527 C C . TYR B 1 152 ? -5.176 1.869 -26.266 1 25.72 152 TYR B C 1
ATOM 2529 O O . TYR B 1 152 ? -5.281 0.95 -27.078 1 25.72 152 TYR B O 1
#

Secondary structure (DSSP, 8-state):
--------HHHHHHHHHHHHHHHHHHHHHHTT-SS-HHHHHHHHHHHHSTT-BHHHHHHHHT--HHHHHHHHHHHHHTTSEEEEE-SS-TT-EEEEE-HHHHHHHHHHHHHHHHHHHHHTTT--HHHHHHHHHHHHHHHHHHHHHHHHHS--/--------HHHHHHHHHHHHHHHHHHHHHHTT-SS-HHHHHHHHHHHHSTT-BHHHHHHHHT--HHHHHHHHHHHHHTTSEEEEE-SS-TT-EEEEE-HHHHHHHHHHHHHHHHHHHHHTTT--HHHHHHHHHHHHHHHHHHHHHHHHHS--

Foldseek 3Di:
DPPVPPPPPVVVVVVLVVVLQVLLQVLCVVLVLVDGPVLLVLCVVCVVDPQQFLVNSCVVVVHDSVVSVVSVVVCVVVQQKDWDQDPPDNVTTGIHGDPVNVSSSVSSVVSVVVSVCVSCVPPDPVNVVVVVVVVVVVVVVVVVVCVVPVDD/DPPVPVPPPVVVVVVLVVVLQVVLQVLCVVLVLVDGPVLLVLCVVCVVDPFQWLVNSCVVVVHDSVVSVVSVVVCVVVQQKDWDQDPPDNVTTGIHGDPVNVSSSVSSVVSVVVSVCVSCVPPDPVRVVVVVVVVVVVVVVVVVVCVVPVDD

InterPro domains:
  IPR000835 MarR-type HTH domain [PF12802] (34-91)
  IPR000835 MarR-type HTH domain [PR00598] (52-68)
  IPR000835 MarR-type HTH domain [PR00598] (69-84)
  IPR000835 MarR-type HTH domain [PR00598] (88-104)
  IPR000835 MarR-type HTH domain [PR00598] (118-138)
  IPR000835 MarR-type HTH domain [PS50995] (1-140)
  IPR000835 MarR-type HTH domain [SM00347] (28-127)
  IPR036388 Winged helix-like DNA-binding domain superfamily [G3DSA:1.10.10.10] (9-142)
  IPR036390 Winged helix DNA-binding domain superfamily [SSF46785] (20-142)

Nearest PDB structures (foldseek):
  4zzl-assembly1_B  TM=9.144E-01  e=1.149E-08  Pseudomonas aeruginosa
  1lnw-assembly4_H  TM=9.286E-01  e=2.087E-08  Pseudomonas aeruginosa
  1lnw-assembly7_A  TM=9.013E-01  e=2.352E-08  Pseudomonas aeruginosa
  3s2w-assembly4_H  TM=8.374E-01  e=1.966E-08  Methanosarcina mazei Go1
  4zzl-assembly1_A  TM=8.480E-01  e=1.900E-07  Pseudomonas aeruginosa